Protein AF-A0A2D5MV05-F1 (afdb_monomer)

Foldseek 3Di:
DDDDDDDDPDDDPPPPPPDPPDPDDPDDDDDDDDDDDDDDDDDDDDDDDDDDDDDDDDDDPPPPPPPPDDDPPVVVVVVVVVVVVVVVVVCCVVCVVVVCVPVCVPPDPDDPVRVLVVLLVVLVVCVVVLVLVVSLVSLVVSCVVVVQPLVSLLVNLCCCVPPVVVLVSSLVSLVVSCVGDDDLQSNLVSLLVNLCSCVPVVVVNVVSLVSLVVNLVSNVPYPSVVVSVVVVVVVVVD

Mean predicted aligned error: 18.52 Å

Sequence (238 aa):
PSEEDPSEEDPSEEDPSEEDPSEEDPSEGVNEATNDVGGELAIKLDDKTKNNNEETNEVGSVVIENQKPEGGLMGYFAGMLISILTFAFFVARDVGNLAGSRVATGYYSKSEKSEKADLYEEAEQLWADGAYIESIDLLRNYIEKYPGEYHARQRIAEIYENDLASYRAAALEYESILTMELPPKRWGWAAIHLCNLYSGKLGETEKALDLLRRVADECADTTPGQKARDRLAKIDAM

Solvent-accessible surface area (backbone atoms only — not comparable to full-atom values): 14837 Å² total; per-residue (Å²): 144,80,90,77,80,83,81,82,80,83,79,78,89,78,71,89,74,81,67,78,85,74,95,74,77,94,71,90,78,92,81,92,82,90,83,88,86,86,85,85,88,85,88,86,88,85,84,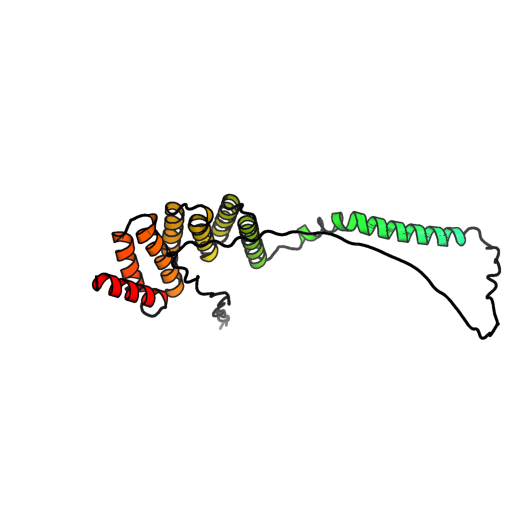88,88,89,89,86,86,90,86,90,82,87,87,74,83,80,74,79,70,84,73,75,75,84,52,95,54,61,63,54,51,54,52,49,53,53,51,50,53,55,48,50,53,51,47,49,69,65,43,51,73,61,56,54,70,66,61,49,72,80,74,61,78,73,51,70,71,54,52,52,50,53,53,52,51,52,22,50,50,30,42,76,72,67,38,53,67,62,16,41,53,45,37,49,56,47,38,72,76,41,76,82,54,59,66,51,45,50,48,46,18,47,45,23,43,75,76,64,66,35,54,70,61,14,41,53,37,35,55,55,55,70,73,52,95,58,60,50,55,62,44,21,44,48,50,50,55,40,26,49,43,22,50,54,88,68,62,38,46,69,61,17,52,56,50,35,50,46,28,29,64,73,14,54,96,29,71,41,7,47,54,27,44,57,51,50,55,54,59,78,72,108

Radius of gyration: 34.92 Å; Cα contacts (8 Å, |Δi|>4): 154; chains: 1; bounding box: 98×82×77 Å

Nearest PDB structures (foldseek):
  5w5i-assembly1_A  TM=7.788E-01  e=7.188E-02  Homo sapiens
  4hoq-assembly1_A  TM=7.698E-01  e=6.823E-02  Homo sapiens
  6w5q-assembly8_H  TM=7.933E-01  e=1.344E-01  Pseudomonas aeruginosa
  3k9i-assembly1_A-2  TM=6.372E-01  e=1.478E+00  Halalkalibacterium halodurans
  5ctq-assembly2_C  TM=3.193E-01  e=2.021E+00  Homo sapiens

Structure (mmCIF, N/CA/C/O backbone):
data_AF-A0A2D5MV05-F1
#
_entry.id   AF-A0A2D5MV05-F1
#
loop_
_atom_site.group_PDB
_atom_site.id
_atom_site.type_symbol
_atom_site.label_atom_id
_atom_site.label_alt_id
_atom_site.label_comp_id
_atom_site.label_asym_id
_atom_site.label_entity_id
_atom_site.label_seq_id
_atom_site.pdbx_PDB_ins_code
_atom_site.Cartn_x
_atom_site.Cartn_y
_atom_site.Cartn_z
_atom_site.occupancy
_atom_site.B_iso_or_equiv
_atom_site.auth_seq_id
_atom_site.auth_comp_id
_atom_site.auth_asym_id
_atom_site.auth_atom_id
_atom_site.pdbx_PDB_model_num
ATOM 1 N N . PRO A 1 1 ? 1.818 -50.913 -9.875 1.00 42.09 1 PRO A N 1
ATOM 2 C CA . PRO A 1 1 ? 3.113 -50.434 -9.356 1.00 42.09 1 PRO A CA 1
ATOM 3 C C . PRO A 1 1 ? 3.731 -49.469 -10.365 1.00 42.09 1 PRO A C 1
ATOM 5 O O . PRO A 1 1 ? 4.371 -49.880 -11.326 1.00 42.09 1 PRO A O 1
ATOM 8 N N . SER A 1 2 ? 3.413 -48.201 -10.168 1.00 37.16 2 SER A N 1
ATOM 9 C CA . SER A 1 2 ? 3.989 -47.051 -10.851 1.00 37.16 2 SER A CA 1
ATOM 10 C C . SER A 1 2 ? 4.131 -46.015 -9.746 1.00 37.16 2 SER A C 1
ATOM 12 O O . SER A 1 2 ? 3.133 -45.480 -9.267 1.00 37.16 2 SER A O 1
ATOM 14 N N . GLU A 1 3 ? 5.353 -45.932 -9.233 1.00 41.94 3 GLU A N 1
ATOM 15 C CA . GLU A 1 3 ? 5.822 -44.917 -8.298 1.00 41.94 3 GLU A CA 1
ATOM 16 C C . GLU A 1 3 ? 5.967 -43.615 -9.091 1.00 41.94 3 GLU A C 1
ATOM 18 O O . GLU A 1 3 ? 6.667 -43.605 -10.102 1.00 41.94 3 GLU A O 1
ATOM 23 N N . GLU A 1 4 ? 5.292 -42.552 -8.662 1.00 41.94 4 GLU A N 1
ATOM 24 C CA . GLU A 1 4 ? 5.643 -41.182 -9.034 1.00 41.94 4 GLU A CA 1
ATOM 25 C C . GLU A 1 4 ? 5.704 -40.342 -7.754 1.00 41.94 4 GLU A C 1
ATOM 27 O O . GLU A 1 4 ? 4.833 -40.436 -6.884 1.00 41.94 4 GLU A O 1
ATOM 32 N N . ASP A 1 5 ? 6.823 -39.628 -7.655 1.00 35.56 5 ASP A N 1
ATOM 33 C CA . ASP A 1 5 ? 7.337 -38.807 -6.562 1.00 35.56 5 ASP A CA 1
ATOM 34 C C . ASP A 1 5 ? 6.333 -37.787 -6.002 1.00 35.56 5 ASP A C 1
ATOM 36 O O . ASP A 1 5 ? 5.598 -37.161 -6.772 1.00 35.56 5 ASP A O 1
ATOM 40 N N . PRO A 1 6 ? 6.345 -37.526 -4.681 1.00 39.47 6 PRO A N 1
ATOM 41 C CA . PRO A 1 6 ? 5.677 -36.366 -4.125 1.00 39.47 6 PRO A CA 1
ATOM 42 C C . PRO A 1 6 ? 6.497 -35.115 -4.459 1.00 39.47 6 PRO A C 1
ATOM 44 O O . PRO A 1 6 ? 7.653 -34.986 -4.064 1.00 39.47 6 PRO A O 1
ATOM 47 N N . SER A 1 7 ? 5.875 -34.187 -5.182 1.00 37.34 7 SER A N 1
ATOM 48 C CA . SER A 1 7 ? 6.343 -32.813 -5.328 1.00 37.34 7 SER A CA 1
ATOM 49 C C . SER A 1 7 ? 6.650 -32.221 -3.952 1.00 37.34 7 SER A C 1
ATOM 51 O O . SER A 1 7 ? 5.747 -32.077 -3.125 1.00 37.34 7 SER A O 1
ATOM 53 N N . GLU A 1 8 ? 7.921 -31.905 -3.719 1.00 38.22 8 GLU A N 1
ATOM 54 C CA . GLU A 1 8 ? 8.377 -31.105 -2.590 1.00 38.22 8 GLU A CA 1
ATOM 55 C C . GLU A 1 8 ? 7.682 -29.735 -2.651 1.00 38.22 8 GLU A C 1
ATOM 57 O O . GLU A 1 8 ? 7.913 -28.940 -3.561 1.00 38.22 8 GLU A O 1
ATOM 62 N N . GLU A 1 9 ? 6.776 -29.486 -1.705 1.00 36.75 9 GLU A N 1
ATOM 63 C CA . GLU A 1 9 ? 6.343 -28.137 -1.356 1.00 36.75 9 GLU A CA 1
ATOM 64 C C . GLU A 1 9 ? 7.516 -27.459 -0.640 1.00 36.75 9 GLU A C 1
ATOM 66 O O . GLU A 1 9 ? 7.905 -27.876 0.452 1.00 36.75 9 GLU A O 1
ATOM 71 N N . ASP A 1 10 ? 8.106 -26.451 -1.282 1.00 31.06 10 ASP A N 1
ATOM 72 C CA . ASP A 1 10 ? 9.176 -25.635 -0.708 1.00 31.06 10 ASP A CA 1
ATOM 73 C C . ASP A 1 10 ? 8.571 -24.628 0.295 1.00 31.06 10 ASP A C 1
ATOM 75 O O . ASP A 1 10 ? 7.727 -23.808 -0.093 1.00 31.06 10 ASP A O 1
ATOM 79 N N . PRO A 1 11 ? 8.915 -24.700 1.594 1.00 37.47 11 PRO A N 1
ATOM 80 C CA . PRO A 1 11 ? 8.361 -23.828 2.611 1.00 37.47 11 PRO A CA 1
ATOM 81 C C . PRO A 1 11 ? 9.131 -22.501 2.682 1.00 37.47 11 PRO A C 1
ATOM 83 O O . PRO A 1 11 ? 10.350 -22.472 2.817 1.00 37.47 11 PRO A O 1
ATOM 86 N N . SER A 1 12 ? 8.377 -21.400 2.749 1.00 42.41 12 SER A N 1
ATOM 87 C CA . SER A 1 12 ? 8.802 -20.099 3.294 1.00 42.41 12 SER A CA 1
ATOM 88 C C . SER A 1 12 ? 10.022 -19.426 2.640 1.00 42.41 12 SER A C 1
ATOM 90 O O . SER A 1 12 ? 11.130 -19.478 3.167 1.00 42.41 12 SER A O 1
ATOM 92 N N . GLU A 1 13 ? 9.792 -18.644 1.581 1.00 38.09 13 GLU A N 1
ATOM 93 C CA . GLU A 1 13 ? 10.601 -17.438 1.349 1.00 38.09 13 GLU A CA 1
ATOM 94 C C . GLU A 1 13 ? 10.030 -16.312 2.239 1.00 38.09 13 GLU A C 1
ATOM 96 O O . GLU A 1 13 ? 9.154 -15.545 1.837 1.00 38.09 13 GLU A O 1
ATOM 101 N N . GLU A 1 14 ? 10.476 -16.257 3.499 1.00 36.28 14 GLU A N 1
ATOM 102 C CA . GLU A 1 14 ? 10.446 -15.010 4.271 1.00 36.28 14 GLU A CA 1
ATOM 103 C C . GLU A 1 14 ? 11.531 -14.089 3.694 1.00 36.28 14 GLU A C 1
ATOM 105 O O . GLU A 1 14 ? 12.727 -14.292 3.907 1.00 36.28 14 GLU A O 1
ATOM 110 N N . ASP A 1 15 ? 11.100 -13.105 2.906 1.00 35.16 15 ASP A N 1
ATOM 111 C CA . ASP A 1 15 ? 11.934 -12.003 2.427 1.00 35.16 15 ASP A CA 1
ATOM 112 C C . ASP A 1 15 ? 12.391 -11.147 3.636 1.00 35.16 15 ASP A C 1
ATOM 114 O O . ASP A 1 15 ? 11.534 -10.751 4.435 1.00 35.16 15 ASP A O 1
ATOM 118 N N . PRO A 1 16 ? 13.694 -10.849 3.835 1.00 33.78 16 PRO A N 1
ATOM 119 C CA . PRO A 1 16 ? 14.194 -10.208 5.057 1.00 33.78 16 PRO A CA 1
ATOM 120 C C . PRO A 1 16 ? 13.837 -8.722 5.214 1.00 33.78 16 PRO A C 1
ATOM 122 O O . PRO A 1 16 ? 14.397 -8.064 6.089 1.00 33.78 16 PRO A O 1
ATOM 125 N N . SER A 1 17 ? 12.949 -8.164 4.392 1.00 32.12 17 SER A N 1
ATOM 126 C CA . SER A 1 17 ? 12.618 -6.737 4.402 1.0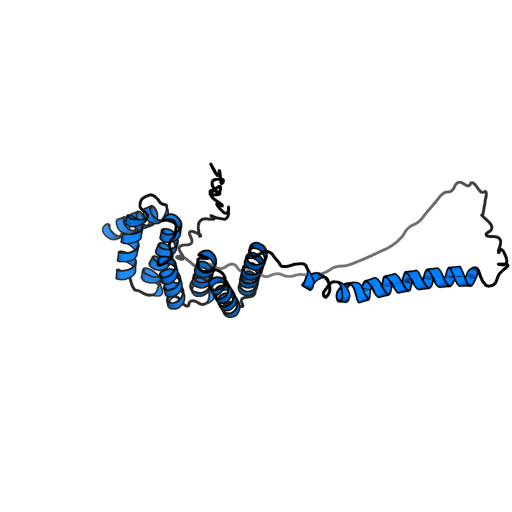0 32.12 17 SER A CA 1
ATOM 127 C C . SER A 1 17 ? 11.406 -6.376 5.272 1.00 32.12 17 SER A C 1
ATOM 129 O O . SER A 1 17 ? 10.764 -5.358 5.013 1.00 32.12 17 SER A O 1
ATOM 131 N N . GLU A 1 18 ? 11.062 -7.166 6.298 1.00 36.25 18 GLU A N 1
ATOM 132 C CA . GLU A 1 18 ? 10.116 -6.728 7.340 1.00 36.25 18 GLU A CA 1
ATOM 133 C C . GLU A 1 18 ? 10.758 -5.643 8.230 1.00 36.25 18 GLU A C 1
ATOM 135 O O . GLU A 1 18 ? 10.969 -5.830 9.428 1.00 36.25 18 GLU A O 1
ATOM 140 N N . GLU A 1 19 ? 11.080 -4.491 7.642 1.00 37.00 19 GLU A N 1
ATOM 141 C CA . GLU A 1 19 ? 11.166 -3.257 8.408 1.00 37.00 19 GLU A CA 1
ATOM 142 C C . GLU A 1 19 ? 9.736 -2.824 8.744 1.00 37.00 19 GLU A C 1
ATOM 144 O O . GLU A 1 19 ? 8.870 -2.701 7.875 1.00 37.00 19 GLU A O 1
ATOM 149 N N . ASP A 1 20 ? 9.485 -2.674 10.043 1.00 40.00 20 ASP A N 1
ATOM 150 C CA . ASP A 1 20 ? 8.245 -2.153 10.609 1.00 40.00 20 ASP A CA 1
ATOM 151 C C . ASP A 1 20 ? 7.953 -0.789 9.949 1.00 40.00 20 ASP A C 1
ATOM 153 O O . ASP A 1 20 ? 8.793 0.111 10.070 1.00 40.00 20 ASP A O 1
ATOM 157 N N . PRO A 1 21 ? 6.833 -0.606 9.219 1.00 43.88 21 PRO A N 1
ATOM 158 C CA . PRO A 1 21 ? 6.537 0.682 8.616 1.00 43.88 21 PRO A CA 1
ATOM 159 C C . PRO A 1 21 ? 6.417 1.730 9.726 1.00 43.88 21 PRO A C 1
ATOM 161 O O . PRO A 1 21 ? 5.560 1.646 10.610 1.00 43.88 21 PRO A O 1
ATOM 164 N N . SER A 1 22 ? 7.361 2.666 9.660 1.00 35.06 22 SER A N 1
ATOM 165 C CA . SER A 1 22 ? 7.688 3.745 10.584 1.00 35.06 22 SER A CA 1
ATOM 166 C C . SER A 1 22 ? 6.541 4.241 11.473 1.00 35.06 22 SER A C 1
ATOM 168 O O . SER A 1 22 ? 5.475 4.674 11.029 1.00 35.06 22 SER A O 1
ATOM 170 N N . GLU A 1 23 ? 6.816 4.261 12.778 1.00 34.62 23 GLU A N 1
ATOM 171 C CA . GLU A 1 23 ? 6.112 5.097 13.745 1.00 34.62 23 GLU A CA 1
ATOM 172 C C . GLU A 1 23 ? 6.446 6.575 13.492 1.00 34.62 23 GLU A C 1
ATOM 174 O O . GLU A 1 23 ? 7.303 7.143 14.160 1.00 34.62 23 GLU A O 1
ATOM 179 N N . GLU A 1 24 ? 5.767 7.227 12.549 1.00 30.12 24 GLU A N 1
ATOM 180 C CA . GLU A 1 24 ? 5.709 8.692 12.532 1.00 30.12 24 GLU A CA 1
ATOM 181 C C . GLU A 1 24 ? 4.259 9.163 12.658 1.00 30.12 24 GLU A C 1
ATOM 183 O O . GLU A 1 24 ? 3.451 9.106 11.734 1.00 30.12 24 GLU A O 1
ATOM 188 N N . ASP A 1 25 ? 3.932 9.593 13.876 1.00 31.62 25 ASP A N 1
ATOM 189 C CA . ASP A 1 25 ? 2.745 10.367 14.220 1.00 31.62 25 ASP A CA 1
ATOM 190 C C . ASP A 1 25 ? 3.053 11.846 13.907 1.00 31.62 25 ASP A C 1
ATOM 192 O O . ASP A 1 25 ? 3.910 12.432 14.576 1.00 31.62 25 ASP A O 1
ATOM 196 N N . PRO A 1 26 ? 2.443 12.485 12.890 1.00 33.62 26 PRO A N 1
ATOM 197 C CA . PRO A 1 26 ? 2.773 13.859 12.558 1.00 33.62 26 PRO A CA 1
ATOM 198 C C . PRO A 1 26 ? 1.961 14.798 13.453 1.00 33.62 26 PRO A C 1
ATOM 200 O O . PRO A 1 26 ? 0.926 15.340 13.055 1.00 33.62 26 PRO A O 1
ATOM 203 N N . SER A 1 27 ? 2.446 15.026 14.672 1.00 33.50 27 SER A N 1
ATOM 204 C CA . SER A 1 27 ? 2.018 16.166 15.480 1.00 33.50 27 SER A CA 1
ATOM 205 C C . SER A 1 27 ? 3.207 16.798 16.210 1.00 33.50 27 SER A C 1
ATOM 207 O O . SER A 1 27 ? 3.989 16.087 16.827 1.00 33.50 27 SER A O 1
ATOM 209 N N . GLU A 1 28 ? 3.279 18.137 16.144 1.00 29.78 28 GLU A N 1
ATOM 210 C CA . GLU A 1 28 ? 4.325 19.042 16.677 1.00 29.78 28 GLU A CA 1
ATOM 211 C C . GLU A 1 28 ? 5.573 19.165 15.777 1.00 29.78 28 GLU A C 1
ATOM 213 O O . GLU A 1 28 ? 6.109 18.184 15.299 1.00 29.78 28 GLU A O 1
ATOM 218 N N . GLY A 1 29 ? 6.141 20.322 15.436 1.00 26.30 29 GLY A N 1
ATOM 219 C CA . GLY A 1 29 ? 6.006 21.707 15.870 1.00 26.30 29 GLY A CA 1
ATOM 220 C C . GLY A 1 29 ? 7.277 22.446 15.403 1.00 26.30 29 GLY A C 1
ATOM 221 O O . GLY A 1 29 ? 8.372 21.901 15.444 1.00 26.30 29 GLY A O 1
ATOM 222 N N . VAL A 1 30 ? 7.106 23.665 14.895 1.00 30.36 30 VAL A N 1
ATOM 223 C CA . VAL A 1 30 ? 8.114 24.607 14.361 1.00 30.36 30 VAL A CA 1
ATOM 224 C C . VAL A 1 30 ? 9.365 24.746 15.252 1.00 30.36 30 VAL A C 1
ATOM 226 O O . VAL A 1 30 ? 9.196 24.767 16.465 1.00 30.36 30 VAL A O 1
ATOM 229 N N . ASN A 1 31 ? 10.572 24.907 14.663 1.00 29.14 31 ASN A N 1
ATOM 230 C CA . ASN A 1 31 ? 11.573 25.956 14.992 1.00 29.14 31 ASN A CA 1
ATOM 231 C C . ASN A 1 31 ? 12.864 25.885 14.132 1.00 29.14 31 ASN A C 1
ATOM 233 O O . ASN A 1 31 ? 13.679 24.980 14.262 1.00 29.14 31 ASN A O 1
ATOM 237 N N . GLU A 1 32 ? 13.007 26.891 13.264 1.00 27.81 32 GLU A N 1
ATOM 238 C CA . GLU A 1 32 ? 14.175 27.763 13.030 1.00 27.81 32 GLU A CA 1
ATOM 239 C C . GLU A 1 32 ? 15.610 27.230 13.274 1.00 27.81 32 GLU A C 1
ATOM 241 O O . GLU A 1 32 ? 16.052 27.061 14.408 1.00 27.81 32 GLU A O 1
ATOM 246 N N . ALA A 1 33 ? 16.402 27.138 12.197 1.00 28.33 33 ALA A N 1
ATOM 247 C CA . ALA A 1 33 ? 17.862 27.233 12.261 1.00 28.33 33 ALA A CA 1
ATOM 248 C C . ALA A 1 33 ? 18.416 27.912 10.996 1.00 28.33 33 ALA A C 1
ATOM 250 O O . ALA A 1 33 ? 18.460 27.345 9.906 1.00 28.33 33 ALA A O 1
ATOM 251 N N . THR A 1 34 ? 18.834 29.163 11.168 1.00 27.94 34 THR A N 1
ATOM 252 C CA . THR A 1 34 ? 19.734 29.910 10.284 1.00 27.94 34 THR A CA 1
ATOM 253 C C . THR A 1 34 ? 21.080 29.200 10.161 1.00 27.94 34 THR A C 1
ATOM 255 O O . THR A 1 34 ? 21.571 28.731 11.182 1.00 27.94 34 THR A O 1
ATOM 258 N N . ASN A 1 35 ? 21.723 29.227 8.989 1.00 28.03 35 ASN A N 1
ATOM 259 C CA . ASN A 1 35 ? 23.183 29.345 8.887 1.00 28.03 35 ASN A CA 1
ATOM 260 C C . ASN A 1 35 ? 23.596 29.857 7.498 1.00 28.03 35 ASN A C 1
ATOM 262 O O . ASN A 1 35 ? 23.366 29.214 6.477 1.00 28.03 35 ASN A O 1
ATOM 266 N N . ASP A 1 36 ? 24.198 31.043 7.516 1.00 26.14 36 ASP A N 1
ATOM 267 C CA . ASP A 1 36 ? 24.997 31.657 6.459 1.00 26.14 36 ASP A CA 1
ATOM 268 C C . ASP A 1 36 ? 26.480 31.295 6.670 1.00 26.14 36 ASP A C 1
ATOM 270 O O . ASP A 1 36 ? 26.884 30.954 7.784 1.00 26.14 36 ASP A O 1
ATOM 274 N N . VAL A 1 37 ? 27.257 31.465 5.597 1.00 29.36 37 VAL A N 1
ATOM 275 C CA . VAL A 1 37 ? 28.694 31.788 5.498 1.00 29.36 37 VAL A CA 1
ATOM 276 C C . VAL A 1 37 ? 29.429 30.846 4.539 1.00 29.36 37 VAL A C 1
ATOM 278 O O . VAL A 1 37 ? 29.703 29.682 4.825 1.00 29.36 37 VAL A O 1
ATOM 281 N N . GLY A 1 38 ? 29.774 31.417 3.381 1.00 24.06 38 GLY A N 1
ATOM 282 C CA . GLY A 1 38 ? 30.705 30.869 2.399 1.00 24.06 38 GLY A CA 1
ATOM 283 C C . GLY A 1 38 ? 32.178 31.238 2.639 1.00 24.06 38 GLY A C 1
ATOM 284 O O . GLY A 1 38 ? 32.557 31.732 3.698 1.00 24.06 38 GLY A O 1
ATOM 285 N N . GLY A 1 39 ? 32.989 31.029 1.594 1.00 25.67 39 GLY A N 1
ATOM 286 C CA . GLY A 1 39 ? 34.397 31.449 1.473 1.00 25.67 39 GLY A CA 1
ATOM 287 C C . GLY A 1 39 ? 35.322 30.259 1.176 1.00 25.67 39 GLY A C 1
ATOM 288 O O . GLY A 1 39 ? 35.593 29.474 2.072 1.00 25.67 39 GLY A O 1
ATOM 289 N N . GLU A 1 40 ? 35.649 29.907 -0.072 1.00 27.02 40 GLU A N 1
ATOM 290 C CA . GLU A 1 40 ? 36.546 30.527 -1.076 1.00 27.02 40 GLU A CA 1
ATOM 291 C C . GLU A 1 40 ? 37.968 29.905 -1.105 1.00 27.02 40 GLU A C 1
ATOM 293 O O . GLU A 1 40 ? 38.530 29.479 -0.102 1.00 27.02 40 GLU A O 1
ATOM 298 N N . LEU A 1 41 ? 38.470 29.804 -2.341 1.00 28.55 41 LEU A N 1
ATOM 299 C CA . LEU A 1 41 ? 39.654 29.154 -2.904 1.00 28.55 41 LEU A CA 1
ATOM 300 C C . LEU A 1 41 ? 41.019 29.456 -2.251 1.00 28.55 41 LEU A C 1
ATOM 302 O O . LEU A 1 41 ? 41.270 30.577 -1.827 1.00 28.55 41 LEU A O 1
ATOM 306 N N . ALA A 1 42 ? 41.985 28.539 -2.447 1.00 26.70 42 ALA A N 1
ATOM 307 C CA . ALA A 1 42 ? 43.315 28.892 -2.981 1.00 26.70 42 ALA A CA 1
ATOM 308 C C . ALA A 1 42 ? 44.124 27.672 -3.483 1.00 26.70 42 ALA A C 1
ATOM 310 O O . ALA A 1 42 ? 44.393 26.729 -2.746 1.00 26.70 42 ALA A O 1
ATOM 311 N N . ILE A 1 43 ? 44.577 27.750 -4.738 1.00 31.33 43 ILE A N 1
ATOM 312 C CA . ILE A 1 43 ? 45.648 26.944 -5.355 1.00 31.33 43 ILE A CA 1
ATOM 313 C C . ILE A 1 43 ? 46.981 27.686 -5.160 1.00 31.33 43 ILE A C 1
ATOM 315 O O . ILE A 1 43 ? 46.978 28.912 -5.286 1.00 31.33 43 ILE A O 1
ATOM 319 N N . LYS A 1 44 ? 48.114 26.976 -4.984 1.00 26.64 44 LYS A N 1
ATOM 320 C CA . LYS A 1 44 ? 49.419 27.354 -5.585 1.00 26.64 44 LYS A CA 1
ATOM 321 C C . LYS A 1 44 ? 50.498 26.255 -5.533 1.00 26.64 44 LYS A C 1
ATOM 323 O O . LYS A 1 44 ? 50.673 25.584 -4.522 1.00 26.64 44 LYS A O 1
ATOM 328 N N . LEU A 1 45 ? 51.182 26.129 -6.676 1.00 31.39 45 LEU A N 1
ATOM 329 C CA . LEU A 1 45 ? 52.439 25.424 -6.980 1.00 31.39 45 LEU A CA 1
ATOM 330 C C . LEU A 1 45 ? 53.664 26.183 -6.423 1.00 31.39 45 LEU A C 1
ATOM 332 O O . LEU A 1 45 ? 53.527 27.371 -6.153 1.00 31.39 45 LEU A O 1
ATOM 336 N N . ASP A 1 46 ? 54.823 25.505 -6.330 1.00 28.75 46 ASP A N 1
ATOM 337 C CA . ASP A 1 46 ? 56.189 25.922 -6.776 1.00 28.75 46 ASP A CA 1
ATOM 338 C C . ASP A 1 46 ? 57.235 24.931 -6.186 1.00 28.75 46 ASP A C 1
ATOM 340 O O . ASP A 1 46 ? 57.179 24.613 -5.003 1.00 28.75 46 ASP A O 1
ATOM 344 N N . ASP A 1 47 ? 57.981 24.142 -6.972 1.00 27.62 47 ASP A N 1
ATOM 345 C CA . ASP A 1 47 ? 59.261 24.340 -7.705 1.00 27.62 47 ASP A CA 1
ATOM 346 C C . ASP A 1 47 ? 60.530 23.821 -6.962 1.00 27.62 47 ASP A C 1
ATOM 348 O O . ASP A 1 47 ? 60.696 23.968 -5.757 1.00 27.62 47 ASP A O 1
ATOM 352 N N . LYS A 1 48 ? 61.380 23.150 -7.760 1.00 28.33 48 LYS A N 1
ATOM 353 C CA . LYS A 1 48 ? 62.757 22.601 -7.641 1.00 28.33 48 LYS A CA 1
ATOM 354 C C . LYS A 1 48 ? 63.594 22.784 -6.363 1.00 28.33 48 LYS A C 1
ATOM 356 O O . LYS A 1 48 ? 63.678 23.875 -5.822 1.00 28.33 48 LYS A O 1
ATOM 361 N N . THR A 1 49 ? 64.497 21.812 -6.115 1.00 25.34 49 THR A N 1
ATOM 362 C CA . THR A 1 49 ? 65.978 21.959 -6.268 1.00 25.34 49 THR A CA 1
ATOM 363 C C . THR A 1 49 ? 66.695 20.587 -6.287 1.00 25.34 49 THR A C 1
ATOM 365 O O . THR A 1 49 ? 66.238 19.625 -5.682 1.00 25.34 49 THR A O 1
ATOM 368 N N . LYS A 1 50 ? 67.794 20.512 -7.055 1.00 27.38 50 LYS A N 1
ATOM 369 C CA . LYS A 1 50 ? 68.642 19.360 -7.427 1.00 27.38 50 LYS A CA 1
ATOM 370 C C . LYS A 1 50 ? 69.834 19.090 -6.472 1.00 27.38 50 LYS A C 1
ATOM 372 O O . LYS A 1 50 ? 70.194 19.978 -5.706 1.00 27.38 50 LYS A O 1
ATOM 377 N N . ASN A 1 51 ? 70.532 17.969 -6.758 1.00 26.38 51 ASN A N 1
ATOM 378 C CA . ASN A 1 51 ? 71.993 17.662 -6.685 1.00 26.38 51 ASN A CA 1
ATOM 379 C C . ASN A 1 51 ? 72.386 16.642 -5.586 1.00 26.38 51 ASN A C 1
ATOM 381 O O . ASN A 1 51 ? 71.843 16.7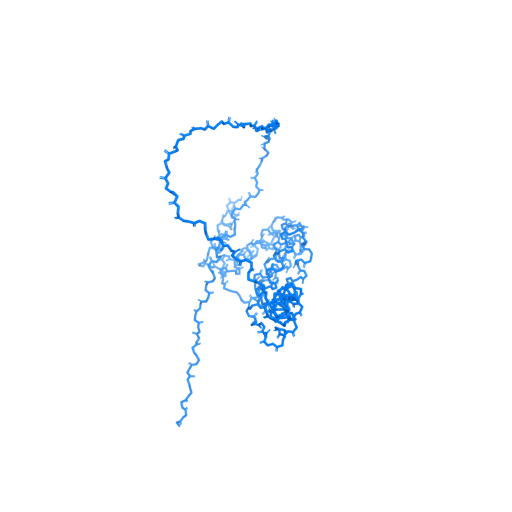28 -4.496 1.00 26.38 51 ASN A O 1
ATOM 385 N N . ASN A 1 52 ? 73.348 15.708 -5.709 1.00 27.56 52 ASN A N 1
ATOM 386 C CA . ASN A 1 52 ? 74.238 15.172 -6.766 1.00 27.56 52 ASN A CA 1
ATOM 387 C C . ASN A 1 52 ? 75.007 13.941 -6.184 1.00 27.56 52 ASN A C 1
ATOM 389 O O . ASN A 1 52 ? 74.995 13.757 -4.967 1.00 27.56 52 ASN A O 1
ATOM 393 N N . ASN A 1 53 ? 75.745 13.229 -7.060 1.00 29.02 53 ASN A N 1
ATOM 394 C CA . ASN A 1 53 ? 76.897 12.306 -6.860 1.00 29.02 53 ASN A CA 1
ATOM 395 C C . ASN A 1 53 ? 76.561 10.818 -7.099 1.00 29.02 53 ASN A C 1
ATOM 397 O O . ASN A 1 53 ? 75.854 10.204 -6.310 1.00 29.02 53 ASN A O 1
ATOM 401 N N . GLU A 1 54 ? 76.819 10.268 -8.293 1.00 30.44 54 GLU A N 1
ATOM 402 C CA . GLU A 1 54 ? 78.106 9.789 -8.863 1.00 30.44 54 GLU A CA 1
ATOM 403 C C . GLU A 1 54 ? 78.627 8.500 -8.210 1.00 30.44 54 GLU A C 1
ATOM 405 O O . GLU A 1 54 ? 79.171 8.539 -7.116 1.00 30.44 54 GLU A O 1
ATOM 410 N N . GLU A 1 55 ? 78.532 7.380 -8.936 1.00 31.16 55 GLU A N 1
ATOM 411 C CA . GLU A 1 55 ? 79.718 6.592 -9.290 1.00 31.16 55 GLU A CA 1
ATOM 412 C C . GLU A 1 55 ? 79.449 5.680 -10.499 1.00 31.16 55 GLU A C 1
ATOM 414 O O . GLU A 1 55 ? 78.362 5.145 -10.718 1.00 31.16 55 GLU A O 1
ATOM 419 N N . THR A 1 56 ? 80.478 5.612 -11.330 1.00 32.72 56 THR A N 1
ATOM 420 C CA . THR A 1 56 ? 80.581 5.065 -12.680 1.00 32.72 56 THR A CA 1
ATOM 421 C C . THR A 1 56 ? 80.625 3.542 -12.715 1.00 32.72 56 THR A C 1
ATOM 423 O O . THR A 1 56 ? 81.349 2.946 -11.927 1.00 32.72 56 THR A O 1
ATOM 426 N N . ASN A 1 57 ? 79.995 2.934 -13.723 1.00 34.69 57 ASN A N 1
ATOM 427 C CA . ASN A 1 57 ? 80.537 1.767 -14.426 1.00 34.69 57 ASN A CA 1
ATOM 428 C C . ASN A 1 57 ? 79.996 1.767 -15.862 1.00 34.69 57 ASN A C 1
ATOM 430 O O . ASN A 1 57 ? 78.799 1.612 -16.096 1.00 34.69 57 ASN A O 1
ATOM 434 N N . GLU A 1 58 ? 80.896 2.008 -16.811 1.00 39.19 58 GLU A N 1
ATOM 435 C CA . GLU A 1 58 ? 80.646 1.836 -18.237 1.00 39.19 58 GLU A CA 1
ATOM 436 C C . GLU A 1 58 ? 80.644 0.348 -18.626 1.00 39.19 58 GLU A C 1
ATOM 438 O O . GLU A 1 58 ? 81.152 -0.501 -17.896 1.00 39.19 58 GLU A O 1
ATOM 443 N N . VAL A 1 59 ? 80.157 0.107 -19.851 1.00 32.50 59 VAL A N 1
ATOM 444 C CA . VAL A 1 59 ? 80.162 -1.122 -20.668 1.00 32.50 59 VAL A CA 1
ATOM 445 C C . VAL A 1 59 ? 78.797 -1.835 -20.672 1.00 32.50 59 VAL A C 1
ATOM 447 O O . VAL A 1 59 ? 78.407 -2.471 -19.707 1.00 32.50 59 VAL A O 1
ATOM 450 N N . GLY A 1 60 ? 78.001 -1.795 -21.740 1.00 30.58 60 GLY A N 1
ATOM 451 C CA . GLY A 1 60 ? 78.243 -1.238 -23.063 1.00 30.58 60 GLY A CA 1
ATOM 452 C C . GLY A 1 60 ? 76.938 -0.827 -23.728 1.00 30.58 60 GLY A C 1
ATOM 453 O O . GLY A 1 60 ? 75.885 -1.433 -23.532 1.00 30.58 60 GLY A O 1
ATOM 454 N N . SER A 1 61 ? 77.024 0.235 -24.520 1.00 35.94 61 SER A N 1
ATOM 455 C CA . SER A 1 61 ? 76.011 0.571 -25.500 1.00 35.94 61 SER A CA 1
ATOM 456 C C . SER A 1 61 ? 75.826 -0.627 -26.427 1.00 35.94 61 SER A C 1
ATOM 458 O O . SER A 1 61 ? 76.734 -1.020 -27.160 1.00 35.94 61 SER A O 1
ATOM 460 N N . VAL A 1 62 ? 74.630 -1.214 -26.412 1.00 34.41 62 VAL A N 1
ATOM 461 C CA . VAL A 1 62 ? 74.172 -1.989 -27.560 1.00 34.41 62 VAL A CA 1
ATOM 462 C C . VAL A 1 62 ? 74.034 -0.978 -28.686 1.00 34.41 62 VAL A C 1
ATOM 464 O O . VAL A 1 62 ? 73.063 -0.228 -28.774 1.00 34.41 62 VAL A O 1
ATOM 467 N N . VAL A 1 63 ? 75.077 -0.906 -29.507 1.00 38.69 63 VAL A N 1
ATOM 468 C CA . VAL A 1 63 ? 75.003 -0.344 -30.845 1.00 38.69 63 VAL A CA 1
ATOM 469 C C . VAL A 1 63 ? 73.900 -1.131 -31.538 1.00 38.69 63 VAL A C 1
ATOM 471 O O . VAL A 1 63 ? 74.081 -2.305 -31.855 1.00 38.69 63 VAL A O 1
ATOM 474 N N . ILE A 1 64 ? 72.736 -0.509 -31.732 1.00 41.66 64 ILE A N 1
ATOM 475 C CA . ILE A 1 64 ? 71.788 -1.002 -32.725 1.00 41.66 64 ILE A CA 1
ATOM 476 C C . ILE A 1 64 ? 72.446 -0.700 -34.062 1.00 41.66 64 ILE A C 1
ATOM 478 O O . ILE A 1 64 ? 72.334 0.389 -34.625 1.00 41.66 64 ILE A O 1
ATOM 482 N N . GLU A 1 65 ? 73.246 -1.668 -34.494 1.00 37.06 65 GLU A N 1
ATOM 483 C CA . GLU A 1 65 ? 73.757 -1.756 -35.839 1.00 37.06 65 GLU A CA 1
ATOM 484 C C . GLU A 1 65 ? 72.546 -1.674 -36.764 1.00 37.06 65 GLU A C 1
ATOM 486 O O . GLU A 1 65 ? 71.594 -2.451 -36.656 1.00 37.06 65 GLU A O 1
ATOM 491 N N . ASN A 1 66 ? 72.555 -0.661 -37.624 1.00 48.84 66 ASN A N 1
ATOM 492 C CA . ASN A 1 66 ? 71.542 -0.450 -38.640 1.00 48.84 66 ASN A CA 1
ATOM 493 C C . ASN A 1 66 ? 71.697 -1.586 -39.660 1.00 48.84 66 ASN A C 1
ATOM 495 O O . ASN A 1 66 ? 72.365 -1.440 -40.686 1.00 48.84 66 ASN A O 1
ATOM 499 N N . GLN A 1 67 ? 71.143 -2.758 -39.343 1.00 47.75 67 GLN A N 1
ATOM 500 C CA . GLN A 1 67 ? 71.063 -3.859 -40.282 1.00 47.75 67 GLN A CA 1
ATOM 501 C C . GLN A 1 67 ? 70.146 -3.416 -41.411 1.00 47.75 67 GLN A C 1
ATOM 503 O O . GLN A 1 67 ? 68.931 -3.293 -41.261 1.00 47.75 67 GLN A O 1
ATOM 508 N N . LYS A 1 68 ? 70.772 -3.143 -42.555 1.00 49.94 68 LYS A N 1
ATOM 509 C CA . LYS A 1 68 ? 70.113 -2.966 -43.840 1.00 49.94 68 LYS A CA 1
ATOM 510 C C . LYS A 1 68 ? 69.171 -4.161 -44.037 1.00 49.94 68 LYS A C 1
ATOM 512 O O . LYS A 1 68 ? 69.671 -5.280 -44.144 1.00 49.94 68 LYS A O 1
ATOM 517 N N . PRO A 1 69 ? 67.841 -3.962 -44.064 1.00 51.53 69 PRO A N 1
ATOM 518 C CA . PRO A 1 69 ? 66.928 -5.072 -44.246 1.00 51.53 69 PRO A CA 1
ATOM 519 C C . PRO A 1 69 ? 67.092 -5.575 -45.678 1.00 51.53 69 PRO A C 1
ATOM 521 O O . PRO A 1 69 ? 66.662 -4.933 -46.639 1.00 51.53 69 PRO A O 1
ATOM 524 N N . GLU A 1 70 ? 67.750 -6.719 -45.835 1.00 53.16 70 GLU A N 1
ATOM 525 C CA . GLU A 1 70 ? 67.612 -7.490 -47.057 1.00 53.16 70 GLU A CA 1
ATOM 526 C C . GLU A 1 70 ? 66.198 -8.069 -47.082 1.00 53.16 70 GLU A C 1
ATOM 528 O O . GLU A 1 70 ? 65.796 -8.852 -46.226 1.00 53.16 70 GLU A O 1
ATOM 533 N N . GLY A 1 71 ? 65.425 -7.615 -48.065 1.00 53.28 71 GLY A N 1
ATOM 534 C CA . GLY A 1 71 ? 64.062 -8.060 -48.306 1.00 53.28 71 GLY A CA 1
ATOM 535 C C . GLY A 1 71 ? 63.042 -6.988 -47.963 1.00 53.28 71 GLY A C 1
ATOM 536 O O . GLY A 1 71 ? 62.449 -6.991 -46.884 1.00 53.28 71 GLY A O 1
ATOM 537 N N . GLY A 1 72 ? 62.730 -6.144 -48.950 1.00 60.03 72 GLY A N 1
ATOM 538 C CA . GLY A 1 72 ? 61.560 -5.257 -48.974 1.00 60.03 72 GLY A CA 1
ATOM 539 C C . GLY A 1 72 ? 60.214 -5.998 -48.960 1.00 60.03 72 GLY A C 1
ATOM 540 O O . GLY A 1 72 ? 59.252 -5.514 -49.527 1.00 60.03 72 GLY A O 1
ATOM 541 N N . LEU A 1 73 ? 60.142 -7.177 -48.344 1.00 62.25 73 LEU A N 1
ATOM 542 C CA . LEU A 1 73 ? 58.925 -7.917 -48.032 1.00 62.25 73 LEU A CA 1
ATOM 543 C C . LEU A 1 73 ? 58.736 -7.972 -46.503 1.00 62.25 73 LEU A C 1
ATOM 545 O O . LEU A 1 73 ? 57.639 -7.731 -46.015 1.00 62.25 73 LEU A O 1
ATOM 549 N N . MET A 1 74 ? 59.805 -8.188 -45.722 1.00 64.50 74 MET A N 1
ATOM 550 C CA . MET A 1 74 ? 59.726 -8.442 -44.272 1.00 64.50 74 MET A CA 1
ATOM 551 C C . MET A 1 74 ? 59.329 -7.206 -43.447 1.00 64.50 74 MET A C 1
ATOM 553 O O . MET A 1 74 ? 58.540 -7.318 -42.511 1.00 64.50 74 MET A O 1
ATOM 557 N N . GLY A 1 75 ? 59.789 -6.011 -43.837 1.00 72.31 75 GLY A N 1
ATOM 558 C CA . GLY A 1 75 ? 59.356 -4.751 -43.215 1.00 72.31 75 GLY A CA 1
ATOM 559 C C . GLY A 1 75 ? 57.892 -4.401 -43.511 1.00 72.31 75 GLY A C 1
ATOM 560 O O . GLY A 1 75 ? 57.188 -3.889 -42.643 1.00 72.31 75 GLY A O 1
ATOM 561 N N . TYR A 1 76 ? 57.403 -4.750 -44.705 1.00 74.69 76 TYR A N 1
ATOM 562 C CA . TYR A 1 76 ? 55.995 -4.570 -45.061 1.00 74.69 76 TYR A CA 1
ATOM 563 C C . TYR A 1 76 ? 55.100 -5.553 -44.303 1.00 74.69 76 TYR A C 1
ATOM 565 O O . TYR A 1 76 ? 54.036 -5.152 -43.843 1.00 74.69 76 TYR A O 1
ATOM 573 N N . PHE A 1 77 ? 55.548 -6.796 -44.085 1.00 76.19 77 PHE A N 1
ATOM 574 C CA . PHE A 1 77 ? 54.829 -7.752 -43.235 1.00 76.19 77 PHE A CA 1
ATOM 575 C C . PHE A 1 77 ? 54.732 -7.287 -41.780 1.00 76.19 77 PHE A C 1
ATOM 577 O O . PHE A 1 77 ? 53.662 -7.385 -41.183 1.00 76.19 77 PHE A O 1
ATOM 584 N N . ALA A 1 78 ? 55.812 -6.738 -41.218 1.00 77.75 78 ALA A N 1
ATOM 585 C CA . ALA A 1 78 ? 55.795 -6.197 -39.860 1.00 77.75 78 ALA A CA 1
ATOM 586 C C . ALA A 1 78 ? 54.846 -4.990 -39.735 1.00 77.75 78 ALA A C 1
ATOM 588 O O . ALA A 1 78 ? 54.027 -4.939 -38.818 1.00 77.75 78 ALA A O 1
ATOM 589 N N . GLY A 1 79 ? 54.894 -4.053 -40.690 1.00 84.69 79 GLY A N 1
ATOM 590 C CA . GLY A 1 79 ? 53.982 -2.905 -40.722 1.00 84.69 79 GLY A CA 1
ATOM 591 C C . GLY A 1 79 ? 52.514 -3.304 -40.911 1.00 84.69 79 GLY A C 1
ATOM 592 O O . GLY A 1 79 ? 51.636 -2.768 -40.238 1.00 84.69 79 GLY A O 1
ATOM 593 N N . MET A 1 80 ? 52.250 -4.291 -41.771 1.00 88.69 80 MET A N 1
ATOM 594 C CA . MET A 1 80 ? 50.908 -4.822 -42.026 1.00 88.69 80 MET A CA 1
ATOM 595 C C . MET A 1 80 ? 50.326 -5.534 -40.799 1.00 88.69 80 MET A C 1
ATOM 597 O O . MET A 1 80 ? 49.150 -5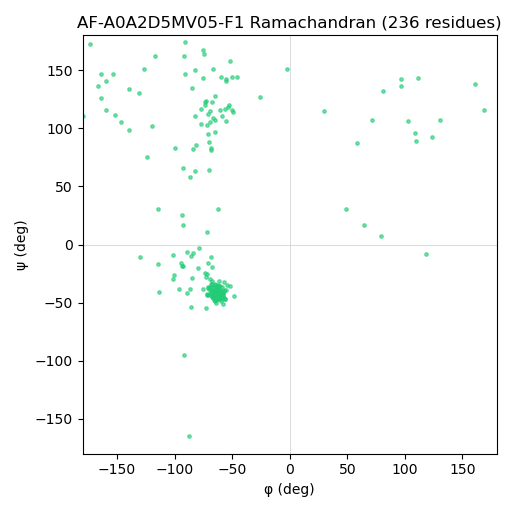.358 -40.493 1.00 88.69 80 MET A O 1
ATOM 601 N N . LEU A 1 81 ? 51.124 -6.309 -40.059 1.00 87.75 81 LEU A N 1
ATOM 602 C CA . LEU A 1 81 ? 50.655 -6.958 -38.829 1.00 87.75 81 LEU A CA 1
ATOM 603 C C . LEU A 1 81 ? 50.258 -5.935 -37.763 1.00 87.75 81 LEU A C 1
ATOM 605 O O . LEU A 1 81 ? 49.202 -6.067 -37.147 1.00 87.75 81 LEU A O 1
ATOM 609 N N . ILE A 1 82 ? 51.062 -4.885 -37.586 1.00 88.00 82 ILE A N 1
ATOM 610 C CA . ILE A 1 82 ? 50.749 -3.802 -36.648 1.00 88.00 82 ILE A CA 1
ATOM 611 C C . ILE A 1 82 ? 49.472 -3.072 -37.081 1.00 88.00 82 ILE A C 1
ATOM 613 O O . ILE A 1 82 ? 48.622 -2.797 -36.236 1.00 88.00 82 ILE A O 1
ATOM 617 N N . SER A 1 83 ? 49.288 -2.805 -38.381 1.00 89.25 83 SER A N 1
ATOM 618 C CA . SER A 1 83 ? 48.069 -2.147 -38.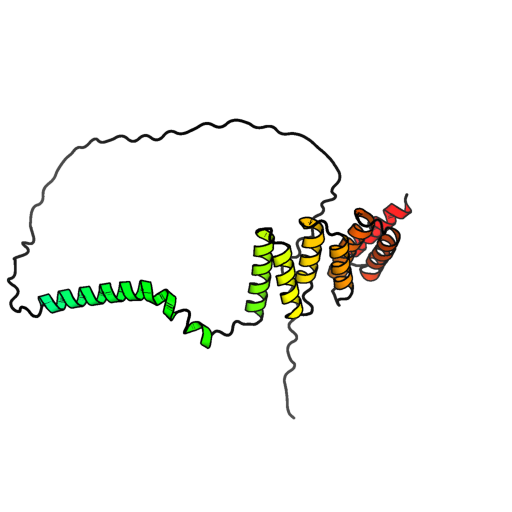866 1.00 89.25 83 SER A CA 1
ATOM 619 C C . SER A 1 83 ? 46.823 -3.021 -38.712 1.00 89.25 83 SER A C 1
ATOM 621 O O . SER A 1 83 ? 45.754 -2.504 -38.414 1.00 89.25 83 SER A O 1
ATOM 623 N N . ILE A 1 84 ? 46.935 -4.341 -38.897 1.00 92.19 84 ILE A N 1
ATOM 624 C CA . ILE A 1 84 ? 45.817 -5.273 -38.693 1.00 92.19 84 ILE A CA 1
ATOM 625 C C . ILE A 1 84 ? 45.429 -5.328 -37.217 1.00 92.19 84 ILE A C 1
ATOM 627 O O . ILE A 1 84 ? 44.243 -5.302 -36.910 1.00 92.19 84 ILE A O 1
ATOM 631 N N . LEU A 1 85 ? 46.400 -5.371 -36.302 1.00 89.25 85 LEU A N 1
ATOM 632 C CA . LEU A 1 85 ? 46.124 -5.424 -34.865 1.00 89.25 85 LEU A CA 1
ATOM 633 C C . LEU A 1 85 ? 45.479 -4.131 -34.352 1.00 89.25 85 LEU A C 1
ATOM 635 O O . LEU A 1 85 ? 44.510 -4.194 -33.596 1.00 89.25 85 LEU A O 1
ATOM 639 N N . THR A 1 86 ? 45.957 -2.962 -34.787 1.00 86.19 86 THR A N 1
ATOM 640 C CA . THR A 1 86 ? 45.341 -1.679 -34.408 1.00 86.19 86 THR A CA 1
ATOM 641 C C . THR A 1 86 ? 43.958 -1.513 -35.028 1.00 86.19 86 THR A C 1
ATOM 643 O O . THR A 1 86 ? 43.038 -1.074 -34.340 1.00 86.19 86 THR A O 1
ATOM 646 N N . PHE A 1 87 ? 43.775 -1.929 -36.283 1.00 87.56 87 PHE A N 1
ATOM 647 C CA . PHE A 1 87 ? 42.470 -1.926 -36.938 1.00 87.56 87 PHE A CA 1
ATOM 648 C C . PHE A 1 87 ? 41.491 -2.892 -36.262 1.00 87.56 87 PHE A C 1
ATOM 650 O O . PHE A 1 87 ? 40.360 -2.509 -35.991 1.00 87.56 87 PHE A O 1
ATOM 657 N N . ALA A 1 88 ? 41.919 -4.104 -35.905 1.00 85.31 88 ALA A N 1
ATOM 658 C CA . ALA A 1 88 ? 41.093 -5.065 -35.177 1.00 85.31 88 ALA A CA 1
ATOM 659 C C . ALA A 1 88 ? 40.698 -4.548 -33.787 1.00 85.31 88 ALA A C 1
ATOM 661 O O . ALA A 1 88 ? 39.550 -4.712 -33.391 1.00 85.31 88 ALA A O 1
ATOM 662 N N . PHE A 1 89 ? 41.602 -3.878 -33.067 1.00 84.75 89 PHE A N 1
ATOM 663 C CA . PHE A 1 89 ? 41.287 -3.251 -31.781 1.00 84.75 89 PHE A CA 1
ATOM 664 C C . PHE A 1 89 ? 40.299 -2.083 -31.930 1.00 84.75 89 PHE A C 1
ATOM 666 O O . PHE A 1 89 ? 39.374 -1.947 -31.132 1.00 84.75 89 PHE A O 1
ATOM 673 N N . PHE A 1 90 ? 40.453 -1.266 -32.977 1.00 84.75 90 PHE A N 1
ATOM 674 C CA . PHE A 1 90 ? 39.543 -0.158 -33.274 1.00 84.75 90 PHE A CA 1
ATOM 675 C C . PHE A 1 90 ? 38.151 -0.665 -33.669 1.00 84.75 90 PHE A C 1
ATOM 677 O O . PHE A 1 90 ? 37.152 -0.225 -33.110 1.00 84.75 90 PHE A O 1
ATOM 684 N N . VAL A 1 91 ? 38.087 -1.671 -34.546 1.00 80.25 91 VAL A N 1
ATOM 685 C CA . VAL A 1 91 ? 36.843 -2.349 -34.930 1.00 80.25 91 VAL A CA 1
ATOM 686 C C . VAL A 1 91 ? 36.223 -3.075 -33.737 1.00 80.25 91 VAL A C 1
ATOM 688 O O . VAL A 1 91 ? 35.014 -3.022 -33.580 1.00 80.25 91 VAL A O 1
ATOM 691 N N . ALA A 1 92 ? 36.997 -3.705 -32.852 1.00 77.31 92 ALA A N 1
ATOM 692 C CA . ALA A 1 92 ? 36.462 -4.325 -31.638 1.00 77.31 92 ALA A CA 1
ATOM 693 C C . ALA A 1 92 ? 35.849 -3.287 -30.684 1.00 77.31 92 ALA A C 1
ATOM 695 O O . ALA A 1 92 ? 34.806 -3.548 -30.087 1.00 77.31 92 ALA A O 1
ATOM 696 N N . ARG A 1 93 ? 36.454 -2.097 -30.577 1.00 69.56 93 ARG A N 1
ATOM 697 C CA . ARG A 1 93 ? 35.921 -0.989 -29.775 1.00 69.56 93 ARG A CA 1
ATOM 698 C C . ARG A 1 93 ? 34.635 -0.397 -30.368 1.00 69.56 93 ARG A C 1
ATOM 700 O O . ARG A 1 93 ? 33.748 -0.043 -29.601 1.00 69.56 93 ARG A O 1
ATOM 707 N N . ASP A 1 94 ? 34.523 -0.324 -31.695 1.00 65.81 94 ASP A N 1
ATOM 708 C CA . ASP A 1 94 ? 33.358 0.256 -32.388 1.00 65.81 94 ASP A CA 1
ATOM 709 C C . ASP A 1 94 ? 32.217 -0.758 -32.623 1.00 65.81 94 ASP A C 1
ATOM 711 O O . ASP A 1 94 ? 31.038 -0.440 -32.486 1.00 65.81 94 ASP A O 1
ATOM 715 N N . VAL A 1 95 ? 32.546 -2.013 -32.941 1.00 58.91 95 VAL A N 1
ATOM 716 C CA . VAL A 1 95 ? 31.585 -3.085 -33.266 1.00 58.91 95 VAL A CA 1
ATOM 717 C C . VAL A 1 95 ? 31.194 -3.908 -32.036 1.00 58.91 95 VAL A C 1
ATOM 719 O O . VAL A 1 95 ? 30.134 -4.538 -32.043 1.00 58.91 95 VAL A O 1
ATOM 722 N N . GLY A 1 96 ? 31.973 -3.862 -30.950 1.00 56.88 96 GLY A N 1
ATOM 723 C CA . GLY A 1 96 ? 31.635 -4.527 -29.685 1.00 56.88 96 GLY A CA 1
ATOM 724 C C . GLY A 1 96 ? 30.257 -4.125 -29.149 1.00 56.88 96 GLY A C 1
ATOM 725 O O . GLY A 1 96 ? 29.507 -4.975 -28.672 1.00 56.88 96 GLY A O 1
ATOM 726 N N . ASN A 1 97 ? 29.859 -2.868 -29.354 1.00 56.41 97 ASN A N 1
ATOM 727 C CA . ASN A 1 97 ? 28.557 -2.356 -28.918 1.00 56.41 97 ASN A CA 1
ATOM 728 C C . ASN A 1 97 ? 27.393 -2.745 -29.857 1.00 56.41 97 ASN A C 1
ATOM 730 O O . ASN A 1 97 ? 26.234 -2.739 -29.443 1.00 56.41 97 ASN A O 1
ATOM 734 N N . LEU A 1 98 ? 27.675 -3.113 -31.115 1.00 51.66 98 LEU A N 1
ATOM 735 C CA . LEU A 1 98 ? 26.652 -3.389 -32.136 1.00 51.66 98 LEU A CA 1
ATOM 736 C C . LEU A 1 98 ? 26.406 -4.892 -32.368 1.00 51.66 98 LEU A C 1
ATOM 738 O O . LEU A 1 98 ? 25.292 -5.286 -32.711 1.00 51.66 98 LEU A O 1
ATOM 742 N N . ALA A 1 99 ? 27.420 -5.741 -32.174 1.00 53.19 99 ALA A N 1
ATOM 743 C CA . ALA A 1 99 ? 27.287 -7.197 -32.299 1.00 53.19 99 ALA A CA 1
ATOM 744 C C . ALA A 1 99 ? 26.781 -7.867 -31.007 1.00 53.19 99 ALA A C 1
ATOM 746 O O . ALA A 1 99 ? 26.073 -8.874 -31.080 1.00 53.19 99 ALA A O 1
ATOM 747 N N . GLY A 1 100 ? 27.070 -7.288 -29.834 1.00 51.47 100 GLY A N 1
ATOM 748 C CA . GLY A 1 100 ? 26.562 -7.786 -28.550 1.00 51.47 100 GLY A CA 1
ATOM 749 C C . GLY A 1 100 ? 25.036 -7.691 -28.422 1.00 51.47 100 GLY A C 1
ATOM 750 O O . GLY A 1 100 ? 24.401 -8.595 -27.890 1.00 51.47 100 GLY A O 1
ATOM 751 N N . SER A 1 101 ? 24.425 -6.655 -28.999 1.00 53.03 101 SER A N 1
ATOM 752 C CA . SER A 1 101 ? 22.987 -6.370 -28.878 1.00 53.03 101 SER A CA 1
ATOM 753 C C . SER A 1 101 ? 22.084 -7.127 -29.859 1.00 53.03 101 SER A C 1
ATOM 755 O O . SER A 1 101 ? 20.867 -7.033 -29.737 1.00 53.03 101 SER A O 1
ATOM 757 N N . ARG A 1 102 ? 22.641 -7.869 -30.832 1.00 56.81 102 ARG A N 1
ATOM 758 C CA . ARG A 1 102 ? 21.853 -8.626 -31.833 1.00 56.81 102 ARG A CA 1
ATOM 759 C C . ARG A 1 102 ? 22.000 -10.146 -31.750 1.00 56.81 102 ARG A C 1
ATOM 761 O O . ARG A 1 102 ? 21.163 -10.852 -32.301 1.00 56.81 102 ARG A O 1
ATOM 768 N N . VAL A 1 103 ? 23.031 -10.657 -31.072 1.00 53.69 103 VAL A N 1
ATOM 769 C CA . VAL A 1 103 ? 23.223 -12.105 -30.850 1.00 53.69 103 VAL A CA 1
ATOM 770 C C . VAL A 1 103 ? 22.780 -12.529 -29.443 1.00 53.69 103 VAL A C 1
ATOM 772 O O . VAL A 1 103 ? 22.319 -13.654 -29.271 1.00 53.69 103 VAL A O 1
ATOM 775 N N . ALA A 1 104 ? 22.810 -11.627 -28.453 1.00 50.03 104 ALA A N 1
ATOM 776 C CA . ALA A 1 104 ? 22.290 -11.910 -27.110 1.00 50.03 104 ALA A CA 1
ATOM 777 C C . ALA A 1 104 ? 20.753 -12.038 -27.071 1.00 50.03 104 ALA A C 1
ATOM 779 O O . ALA A 1 104 ? 20.211 -12.814 -26.288 1.00 50.03 104 ALA A O 1
ATOM 780 N N . THR A 1 105 ? 20.044 -11.340 -27.961 1.00 53.38 105 THR A N 1
ATOM 781 C CA . THR A 1 105 ? 18.573 -11.253 -27.977 1.00 53.38 105 THR A CA 1
ATOM 782 C C . THR A 1 105 ? 17.876 -12.550 -28.398 1.00 53.38 105 THR A C 1
ATOM 784 O O . THR A 1 105 ? 16.679 -12.690 -28.183 1.00 53.38 105 THR A O 1
ATOM 787 N N . GLY A 1 106 ? 18.594 -13.498 -29.012 1.00 54.75 106 GLY A N 1
ATOM 788 C CA . GLY A 1 106 ? 18.015 -14.754 -29.505 1.00 54.75 106 GLY A CA 1
ATOM 789 C C . GLY A 1 106 ? 18.101 -15.944 -28.543 1.00 54.75 106 GLY A C 1
ATOM 790 O O . GLY A 1 106 ? 17.403 -16.927 -28.764 1.00 54.75 106 GLY A O 1
ATOM 791 N N . TYR A 1 107 ? 18.946 -15.879 -27.506 1.00 52.22 107 TYR A N 1
ATOM 792 C CA . TYR A 1 107 ? 19.238 -17.032 -26.632 1.00 52.22 107 TYR A CA 1
ATOM 793 C C . TYR A 1 107 ? 19.131 -16.750 -25.129 1.00 52.22 107 TYR A C 1
ATOM 795 O O . TYR A 1 107 ? 19.130 -17.695 -24.346 1.00 52.22 107 TYR A O 1
ATOM 803 N N . TYR A 1 108 ? 19.007 -15.487 -24.713 1.00 49.91 108 TYR A N 1
ATOM 804 C CA . TYR A 1 108 ? 18.695 -15.133 -23.329 1.00 49.91 108 TYR A CA 1
ATOM 805 C C . TYR A 1 108 ? 17.204 -14.806 -23.212 1.00 49.91 108 TYR A C 1
ATOM 807 O O . TYR A 1 108 ? 16.801 -13.645 -23.248 1.00 49.91 108 TYR A O 1
ATOM 815 N N . SER A 1 109 ? 16.363 -15.833 -23.073 1.00 59.78 109 SER A N 1
ATOM 816 C CA . SER A 1 109 ? 15.066 -15.629 -22.428 1.00 59.78 109 SER A CA 1
ATOM 817 C C . SER A 1 109 ? 15.360 -15.300 -20.965 1.00 59.78 109 SER A C 1
ATOM 819 O O . SER A 1 109 ? 15.851 -16.167 -20.235 1.00 59.78 109 SER A O 1
ATOM 821 N N . LYS A 1 110 ? 15.148 -14.048 -20.545 1.00 66.75 110 LYS A N 1
ATOM 822 C CA . LYS A 1 110 ? 15.205 -13.704 -19.118 1.00 66.75 110 LYS A CA 1
ATOM 823 C C . LYS A 1 110 ? 14.233 -14.617 -18.365 1.00 66.75 110 LYS A C 1
ATOM 825 O O . LYS A 1 110 ? 13.169 -14.947 -18.885 1.00 66.75 110 LYS A O 1
ATOM 830 N N . SER A 1 111 ? 14.624 -15.069 -17.178 1.00 77.19 111 SER A N 1
ATOM 831 C CA . SER A 1 111 ? 13.701 -15.804 -16.314 1.00 77.19 111 SER A CA 1
ATOM 832 C C . SER A 1 111 ? 12.583 -14.870 -15.848 1.00 77.19 111 SER A C 1
ATOM 834 O O . SER A 1 111 ? 12.815 -13.672 -15.686 1.00 77.19 111 SER A O 1
ATOM 836 N N . GLU A 1 112 ? 11.395 -15.411 -15.573 1.00 76.00 112 GLU A N 1
ATOM 837 C CA . GLU A 1 112 ? 10.267 -14.627 -15.043 1.00 76.00 112 GLU A CA 1
ATOM 838 C C . GLU A 1 112 ? 10.649 -13.887 -13.752 1.00 76.00 112 GLU A C 1
ATOM 840 O O . GLU A 1 112 ? 10.323 -12.716 -13.598 1.00 76.00 112 GLU A O 1
ATOM 845 N N . LYS A 1 113 ? 11.439 -14.520 -12.866 1.00 80.62 113 LYS A N 1
ATOM 846 C CA . LYS A 1 113 ? 11.971 -13.868 -11.654 1.00 80.62 113 LYS A CA 1
ATOM 847 C C . LYS A 1 113 ? 12.819 -12.627 -11.979 1.00 80.62 113 LYS A C 1
ATOM 849 O O . LYS A 1 113 ? 12.708 -11.624 -11.283 1.00 80.62 113 LYS A O 1
ATOM 854 N N . SER A 1 114 ? 13.645 -12.683 -13.028 1.00 83.94 114 SER A N 1
ATOM 855 C CA . SER A 1 114 ? 14.470 -11.545 -13.456 1.00 83.94 114 SER A CA 1
ATOM 856 C C . SER A 1 114 ? 13.629 -10.450 -14.104 1.00 83.94 114 SER A C 1
ATOM 858 O O . SER A 1 114 ? 13.842 -9.287 -13.799 1.00 83.94 114 SER A O 1
ATOM 860 N N . GLU A 1 115 ? 12.663 -10.796 -14.960 1.00 87.19 115 GLU A N 1
ATOM 861 C CA . GLU A 1 115 ? 11.766 -9.793 -15.553 1.00 87.19 115 GLU A CA 1
ATOM 862 C C . GLU A 1 115 ? 10.922 -9.096 -14.479 1.00 87.19 115 GLU A C 1
ATOM 864 O O . GLU A 1 115 ? 10.746 -7.882 -14.523 1.00 87.19 115 GLU A O 1
ATOM 869 N N . LYS A 1 116 ? 10.423 -9.857 -13.501 1.00 88.75 116 LYS A N 1
ATOM 870 C CA . LYS A 1 116 ? 9.674 -9.335 -12.357 1.00 88.75 116 LYS A CA 1
ATOM 871 C C . LYS A 1 116 ? 10.500 -8.308 -11.571 1.00 88.75 116 LYS A C 1
ATOM 873 O O . LYS A 1 116 ? 10.019 -7.202 -11.344 1.00 88.75 116 LYS A O 1
ATOM 878 N N . ALA A 1 117 ? 11.735 -8.650 -11.201 1.00 89.25 117 ALA A N 1
ATOM 879 C CA . ALA A 1 117 ? 12.621 -7.745 -10.471 1.00 89.25 117 ALA A CA 1
ATOM 880 C C . ALA A 1 117 ? 12.937 -6.469 -11.268 1.00 89.25 117 ALA A C 1
ATOM 882 O O . ALA A 1 117 ? 12.773 -5.376 -10.736 1.00 89.25 117 ALA A O 1
ATOM 883 N N . ASP A 1 118 ? 13.297 -6.607 -12.549 1.00 91.12 118 ASP A N 1
ATOM 884 C CA . ASP A 1 118 ? 13.649 -5.472 -13.410 1.00 91.12 118 ASP A CA 1
ATOM 885 C C . ASP A 1 118 ? 12.487 -4.469 -13.535 1.00 91.12 118 ASP A C 1
ATOM 887 O O . ASP A 1 118 ? 12.692 -3.261 -13.448 1.00 91.12 118 ASP A O 1
ATOM 891 N N . LEU A 1 119 ? 11.256 -4.961 -13.725 1.00 91.31 119 LEU A N 1
ATOM 892 C CA . LEU A 1 119 ? 10.072 -4.102 -13.832 1.00 91.31 119 LEU A CA 1
ATOM 893 C C . LEU A 1 119 ? 9.788 -3.369 -12.520 1.00 91.31 119 LEU A C 1
ATOM 895 O O . LEU A 1 119 ? 9.465 -2.186 -12.536 1.00 91.31 119 LEU A O 1
ATOM 899 N N . TYR A 1 120 ? 9.896 -4.058 -11.385 1.00 94.31 120 TYR A N 1
ATOM 900 C CA . TYR A 1 120 ? 9.678 -3.420 -10.090 1.00 94.31 120 TYR A CA 1
ATOM 901 C C . TYR A 1 120 ? 10.750 -2.353 -9.810 1.00 94.31 120 TYR A C 1
ATOM 903 O O . TYR A 1 120 ? 10.422 -1.240 -9.409 1.00 94.31 120 TYR A O 1
ATOM 911 N N . GLU A 1 121 ? 12.020 -2.654 -10.089 1.00 95.88 121 GLU A N 1
ATOM 912 C CA . GLU A 1 121 ? 13.133 -1.710 -9.935 1.00 95.88 121 GLU A CA 1
ATOM 913 C C . GLU A 1 121 ? 12.962 -0.469 -10.827 1.00 95.88 121 GLU A C 1
ATOM 915 O O . GLU A 1 121 ? 13.195 0.652 -10.378 1.00 95.88 121 GLU A O 1
ATOM 920 N N . GLU A 1 122 ? 12.483 -0.636 -12.063 1.00 96.88 122 GLU A N 1
ATOM 921 C CA . GLU A 1 122 ? 12.187 0.488 -12.960 1.00 96.88 122 GLU A CA 1
ATOM 922 C C . GLU A 1 122 ? 11.079 1.400 -12.400 1.00 96.88 122 GLU A C 1
ATOM 924 O O . GLU A 1 122 ? 11.203 2.626 -12.454 1.00 96.88 122 GLU A O 1
ATOM 929 N N . ALA A 1 123 ? 10.024 0.829 -11.804 1.00 97.56 123 ALA A N 1
ATOM 930 C CA . ALA A 1 123 ? 8.992 1.614 -11.120 1.00 97.56 123 ALA A CA 1
ATOM 931 C C . ALA A 1 123 ? 9.548 2.401 -9.926 1.00 97.56 123 ALA A C 1
ATOM 933 O O . ALA A 1 123 ? 9.173 3.562 -9.733 1.00 97.56 123 ALA A O 1
ATOM 934 N N . GLU A 1 124 ? 10.427 1.792 -9.130 1.00 96.94 124 GLU A N 1
ATOM 935 C CA . GLU A 1 124 ? 11.059 2.451 -7.982 1.00 96.94 124 GLU A CA 1
ATOM 936 C C . GLU A 1 124 ? 12.007 3.571 -8.418 1.00 96.94 124 GLU A C 1
ATOM 938 O O . GLU A 1 124 ? 12.035 4.632 -7.795 1.00 96.94 124 GLU A O 1
ATOM 943 N N . GLN A 1 125 ? 12.728 3.390 -9.527 1.00 98.06 125 GLN A N 1
ATOM 944 C CA . GLN A 1 125 ? 13.562 4.443 -10.101 1.00 98.06 125 GLN A CA 1
ATOM 945 C C . GLN A 1 125 ? 12.715 5.640 -10.557 1.00 98.06 125 GLN A C 1
ATOM 947 O O . GLN A 1 125 ? 13.046 6.780 -10.236 1.00 98.06 125 GLN A O 1
ATOM 952 N N . LEU A 1 126 ? 11.591 5.396 -11.242 1.00 97.94 126 LEU A N 1
ATOM 953 C CA . LEU A 1 126 ? 10.656 6.460 -11.629 1.00 97.94 126 LEU A CA 1
ATOM 954 C C . LEU A 1 126 ? 10.089 7.192 -10.410 1.00 97.94 126 LEU A C 1
ATOM 956 O O . LEU A 1 126 ? 9.971 8.417 -10.428 1.00 97.94 126 LEU A O 1
ATOM 960 N N . TRP A 1 127 ? 9.770 6.465 -9.337 1.00 98.00 127 TRP A N 1
ATOM 961 C CA . TRP A 1 127 ? 9.342 7.077 -8.082 1.00 98.00 127 TRP A CA 1
ATOM 962 C C . TRP A 1 127 ? 10.442 7.956 -7.474 1.00 98.00 127 TRP A C 1
ATOM 964 O O . TRP A 1 127 ? 10.174 9.107 -7.130 1.00 98.00 127 TRP A O 1
ATOM 974 N N . ALA A 1 128 ? 11.681 7.462 -7.410 1.00 98.06 128 ALA A N 1
ATOM 975 C CA . ALA A 1 128 ? 12.829 8.214 -6.900 1.00 98.06 128 ALA A CA 1
ATOM 976 C C . ALA A 1 128 ? 13.119 9.486 -7.719 1.00 98.06 128 ALA A C 1
ATOM 978 O O . ALA A 1 128 ? 13.556 10.497 -7.167 1.00 98.06 128 ALA A O 1
ATOM 979 N N . ASP A 1 129 ? 12.825 9.459 -9.020 1.00 97.81 129 ASP A N 1
ATOM 980 C CA . ASP A 1 129 ? 12.943 10.607 -9.923 1.00 97.81 129 ASP A CA 1
ATOM 981 C C . ASP A 1 129 ? 11.763 11.600 -9.801 1.00 97.81 129 ASP A C 1
ATOM 983 O O . ASP A 1 129 ? 11.750 12.646 -10.457 1.00 97.81 129 ASP A O 1
ATOM 987 N N . GLY A 1 130 ? 10.764 11.302 -8.961 1.00 97.62 130 GLY A N 1
ATOM 988 C CA . GLY A 1 130 ? 9.551 12.106 -8.774 1.00 97.62 130 GLY A CA 1
ATOM 989 C C . GLY A 1 130 ? 8.494 11.913 -9.869 1.00 97.62 130 GLY A C 1
ATOM 990 O O . GLY A 1 130 ? 7.492 12.632 -9.900 1.00 97.62 130 GLY A O 1
ATOM 991 N N . ALA A 1 131 ? 8.694 10.951 -10.773 1.00 98.38 131 ALA A N 1
ATOM 992 C CA . ALA A 1 131 ? 7.767 10.581 -11.840 1.00 98.38 131 ALA A CA 1
ATOM 993 C C . ALA A 1 131 ? 6.686 9.625 -11.303 1.00 98.38 131 ALA A C 1
ATOM 995 O O . ALA A 1 131 ? 6.590 8.454 -11.671 1.00 98.38 131 ALA A O 1
ATOM 996 N N . TYR A 1 132 ? 5.884 10.125 -10.359 1.00 98.31 132 TYR A N 1
ATOM 997 C CA . TYR A 1 132 ? 4.937 9.321 -9.581 1.00 98.31 132 TYR A CA 1
ATOM 998 C C . TYR A 1 132 ? 3.834 8.677 -10.425 1.00 98.31 132 TYR A C 1
ATOM 1000 O O . TYR A 1 132 ? 3.427 7.551 -10.150 1.00 98.31 132 TYR A O 1
ATOM 1008 N N . ILE A 1 133 ? 3.334 9.373 -11.451 1.00 98.19 133 ILE A N 1
ATOM 1009 C CA . ILE A 1 133 ? 2.264 8.843 -12.307 1.00 98.19 133 ILE A CA 1
ATOM 1010 C C . ILE A 1 133 ? 2.811 7.727 -13.195 1.00 98.19 133 ILE A C 1
ATOM 1012 O O . ILE A 1 133 ? 2.194 6.671 -13.297 1.00 98.19 133 ILE A O 1
ATOM 1016 N N . GLU A 1 134 ? 3.995 7.926 -13.766 1.00 98.19 134 GLU A N 1
ATOM 1017 C CA . GLU A 1 134 ? 4.696 6.934 -14.572 1.00 98.19 134 GLU A CA 1
ATOM 1018 C C . GLU A 1 134 ? 5.070 5.699 -13.740 1.00 98.19 134 GLU A C 1
ATOM 1020 O O . GLU A 1 134 ? 4.893 4.573 -14.204 1.00 98.19 134 GLU A O 1
ATOM 1025 N N . SER A 1 135 ? 5.514 5.898 -12.494 1.00 98.44 135 SER A N 1
ATOM 1026 C CA . SER A 1 135 ? 5.755 4.813 -11.538 1.00 98.44 135 SER A CA 1
ATOM 1027 C C . SER A 1 135 ? 4.478 4.009 -11.267 1.00 98.44 135 SER A C 1
ATOM 1029 O O . SER A 1 135 ? 4.479 2.785 -11.398 1.00 98.44 135 SER A O 1
ATOM 1031 N N . ILE A 1 136 ? 3.352 4.680 -10.986 1.00 98.25 136 ILE A N 1
ATOM 1032 C CA . ILE A 1 136 ? 2.051 4.021 -10.789 1.00 98.25 136 ILE A CA 1
ATOM 1033 C C . ILE A 1 136 ? 1.624 3.242 -12.038 1.00 98.25 136 ILE A C 1
ATOM 1035 O O . ILE A 1 136 ? 1.148 2.112 -11.917 1.00 98.25 136 ILE A O 1
ATOM 1039 N N . ASP A 1 137 ? 1.778 3.815 -13.231 1.00 97.94 137 ASP A N 1
ATOM 1040 C CA . ASP A 1 137 ? 1.419 3.145 -14.482 1.00 97.94 137 ASP A CA 1
ATOM 1041 C C . ASP A 1 137 ? 2.268 1.884 -14.699 1.00 97.94 137 ASP A C 1
ATOM 1043 O O . ASP A 1 137 ? 1.742 0.838 -15.092 1.00 97.94 137 ASP A O 1
ATOM 1047 N N . LEU A 1 138 ? 3.563 1.935 -14.376 1.00 97.31 138 LEU A N 1
ATOM 1048 C CA . LEU A 1 138 ? 4.449 0.775 -14.449 1.00 97.31 138 LEU A CA 1
ATOM 1049 C C . LEU A 1 138 ? 4.060 -0.294 -13.415 1.00 97.31 138 LEU A C 1
ATOM 1051 O O . LEU A 1 138 ? 3.921 -1.463 -13.776 1.00 97.31 138 LEU A O 1
ATOM 1055 N N . LEU A 1 139 ? 3.768 0.095 -12.171 1.00 97.56 139 LEU A N 1
ATOM 1056 C CA . LEU A 1 139 ? 3.286 -0.818 -11.125 1.00 97.56 139 LEU A CA 1
ATOM 1057 C C . LEU A 1 139 ? 1.937 -1.460 -11.484 1.00 97.56 139 LEU A C 1
ATOM 1059 O O . LEU A 1 139 ? 1.710 -2.633 -11.191 1.00 97.56 139 LEU A O 1
ATOM 1063 N N . ARG A 1 140 ? 1.039 -0.742 -12.165 1.00 96.44 140 ARG A N 1
ATOM 1064 C CA . ARG A 1 140 ? -0.219 -1.314 -12.673 1.00 96.44 140 ARG A CA 1
ATOM 1065 C C . ARG A 1 140 ? 0.030 -2.359 -13.748 1.00 96.44 140 ARG A C 1
ATOM 1067 O O . ARG A 1 140 ? -0.491 -3.465 -13.635 1.00 96.44 140 ARG A O 1
ATOM 1074 N N . ASN A 1 141 ? 0.878 -2.048 -14.728 1.00 95.25 141 ASN A N 1
ATOM 1075 C CA . ASN A 1 141 ? 1.297 -3.016 -15.744 1.00 95.25 141 ASN A CA 1
ATOM 1076 C C . ASN A 1 141 ? 1.967 -4.246 -15.106 1.00 95.25 141 ASN A C 1
ATOM 1078 O O . ASN A 1 141 ? 1.779 -5.374 -15.559 1.00 95.25 141 ASN A O 1
ATOM 1082 N N . TYR A 1 142 ? 2.731 -4.040 -14.034 1.00 94.81 142 TYR A N 1
ATOM 1083 C CA . TYR A 1 142 ? 3.346 -5.110 -13.260 1.00 94.81 142 TYR A CA 1
ATOM 1084 C C . TYR A 1 142 ? 2.297 -6.012 -12.587 1.00 94.81 142 TYR A C 1
ATOM 1086 O O . TYR A 1 142 ? 2.381 -7.230 -12.717 1.00 94.81 142 TYR A O 1
ATOM 1094 N N . ILE A 1 143 ? 1.269 -5.450 -11.941 1.00 94.62 143 ILE A N 1
ATOM 1095 C CA . ILE A 1 143 ? 0.186 -6.227 -11.304 1.00 94.62 143 ILE A CA 1
ATOM 1096 C C . ILE A 1 143 ? -0.685 -6.949 -12.344 1.00 94.62 143 ILE A C 1
ATOM 1098 O O . ILE A 1 143 ? -1.192 -8.035 -12.070 1.00 94.62 143 ILE A O 1
ATOM 1102 N N . GLU A 1 144 ? -0.858 -6.382 -13.542 1.00 93.31 144 GLU A N 1
ATOM 1103 C CA . GLU A 1 144 ? -1.539 -7.067 -14.649 1.00 93.31 144 GLU A CA 1
ATOM 1104 C C . GLU A 1 144 ? -0.784 -8.326 -15.098 1.00 93.31 144 GLU A C 1
ATOM 1106 O O . GLU A 1 144 ? -1.410 -9.345 -15.397 1.00 93.31 144 GLU A O 1
ATOM 1111 N N . LYS A 1 145 ? 0.554 -8.273 -15.118 1.00 92.19 145 LYS A N 1
ATOM 1112 C CA . LYS A 1 145 ? 1.410 -9.427 -15.434 1.00 92.19 145 LYS A CA 1
ATOM 1113 C C . LYS A 1 145 ? 1.491 -10.433 -14.285 1.00 92.19 145 LYS A C 1
ATOM 1115 O O . LYS A 1 145 ? 1.507 -11.636 -14.534 1.00 92.19 145 LYS A O 1
ATOM 1120 N N . TYR A 1 146 ? 1.534 -9.946 -13.048 1.00 90.75 146 TYR A N 1
ATOM 1121 C CA . TYR A 1 146 ? 1.710 -10.745 -11.837 1.00 90.75 146 TYR A CA 1
ATOM 1122 C C . TYR A 1 146 ? 0.547 -10.489 -10.860 1.00 90.75 146 TYR A C 1
ATOM 1124 O O . TYR A 1 146 ? 0.693 -9.766 -9.867 1.00 90.75 146 TYR A O 1
ATOM 1132 N N . PRO A 1 147 ? -0.647 -11.052 -11.136 1.00 86.25 147 PRO A N 1
ATOM 1133 C CA . PRO A 1 147 ? -1.806 -10.859 -10.277 1.00 86.25 147 PRO A CA 1
ATOM 1134 C C . PRO A 1 147 ? -1.569 -11.552 -8.931 1.00 86.25 147 PRO A C 1
ATOM 1136 O O . PRO A 1 147 ? -1.327 -12.754 -8.878 1.00 86.25 147 PRO A O 1
ATOM 1139 N N . GLY A 1 148 ? -1.642 -10.796 -7.835 1.00 83.56 148 GLY A N 1
ATOM 1140 C CA . GLY A 1 148 ? -1.372 -11.300 -6.480 1.00 83.56 148 GLY A CA 1
ATOM 1141 C C . GLY A 1 148 ? -0.198 -10.615 -5.783 1.00 83.56 148 GLY A C 1
ATOM 1142 O O . GLY A 1 148 ? -0.016 -10.786 -4.580 1.00 83.56 148 GLY A O 1
ATOM 1143 N N . GLU A 1 149 ? 0.558 -9.781 -6.499 1.00 90.06 149 GLU A N 1
ATOM 1144 C CA . GLU A 1 149 ? 1.666 -9.023 -5.921 1.00 90.06 149 GLU A CA 1
ATOM 1145 C C . GLU A 1 149 ? 1.176 -7.908 -4.993 1.00 90.06 149 GLU A C 1
ATOM 1147 O O . GLU A 1 149 ? 0.863 -6.789 -5.405 1.00 90.06 149 GLU A O 1
ATOM 1152 N N . TYR A 1 150 ? 1.140 -8.233 -3.704 1.00 91.75 150 TYR A N 1
ATOM 1153 C CA . TYR A 1 150 ? 0.770 -7.324 -2.625 1.00 91.75 150 TYR A CA 1
ATOM 1154 C C . TYR A 1 150 ? 1.633 -6.052 -2.603 1.00 91.75 150 TYR A C 1
ATOM 1156 O O . TYR A 1 150 ? 1.092 -4.951 -2.521 1.00 91.75 150 TYR A O 1
ATOM 1164 N N . HIS A 1 151 ? 2.959 -6.198 -2.723 1.00 92.94 151 HIS A N 1
ATOM 1165 C CA . HIS A 1 151 ? 3.908 -5.089 -2.565 1.00 92.94 151 HIS A CA 1
ATOM 1166 C C . HIS A 1 151 ? 3.717 -3.998 -3.618 1.00 92.94 151 HIS A C 1
ATOM 1168 O O . HIS A 1 151 ? 3.695 -2.823 -3.275 1.00 92.94 151 HIS A O 1
ATOM 1174 N N . ALA A 1 152 ? 3.469 -4.369 -4.877 1.00 95.50 152 ALA A N 1
ATOM 1175 C CA . ALA A 1 152 ? 3.207 -3.386 -5.924 1.00 95.50 152 ALA A CA 1
ATOM 1176 C C . ALA A 1 152 ? 1.919 -2.596 -5.662 1.00 95.50 152 ALA A C 1
ATOM 1178 O O . ALA A 1 152 ? 1.882 -1.385 -5.867 1.00 95.50 152 ALA A O 1
ATOM 1179 N N . ARG A 1 153 ? 0.865 -3.250 -5.158 1.00 96.06 153 ARG A N 1
ATOM 1180 C CA . ARG A 1 153 ? -0.377 -2.550 -4.813 1.00 96.06 153 ARG A CA 1
ATOM 1181 C C . ARG A 1 153 ? -0.199 -1.643 -3.597 1.00 96.06 153 ARG A C 1
ATOM 1183 O O . ARG A 1 153 ? -0.688 -0.516 -3.619 1.00 96.06 153 ARG A O 1
ATOM 1190 N N . GLN A 1 154 ? 0.517 -2.110 -2.572 1.00 97.25 154 GLN A N 1
ATOM 1191 C CA . GLN A 1 154 ? 0.877 -1.282 -1.419 1.00 97.25 154 GLN A CA 1
ATOM 1192 C C . GLN A 1 154 ? 1.661 -0.050 -1.876 1.00 97.25 154 GLN A C 1
ATOM 1194 O O . GLN A 1 154 ? 1.327 1.063 -1.483 1.00 97.25 154 GLN A O 1
ATOM 1199 N N . ARG A 1 155 ? 2.621 -0.230 -2.785 1.00 97.94 155 ARG A N 1
ATOM 1200 C CA . ARG A 1 155 ? 3.429 0.863 -3.310 1.00 97.94 155 ARG A CA 1
ATOM 1201 C C . ARG A 1 155 ? 2.601 1.923 -4.029 1.00 97.94 155 ARG A C 1
ATOM 1203 O O . ARG A 1 155 ? 2.763 3.108 -3.765 1.00 97.94 155 ARG A O 1
ATOM 1210 N N . ILE A 1 156 ? 1.649 1.515 -4.870 1.00 98.31 156 ILE A N 1
ATOM 1211 C CA . ILE A 1 156 ? 0.706 2.452 -5.507 1.00 98.31 156 ILE A CA 1
ATOM 1212 C C . ILE A 1 156 ? -0.089 3.230 -4.443 1.00 98.31 156 ILE A C 1
ATOM 1214 O O . ILE A 1 156 ? -0.281 4.441 -4.581 1.00 98.31 156 ILE A O 1
ATOM 1218 N N . ALA A 1 157 ? -0.551 2.558 -3.383 1.00 98.31 157 ALA A N 1
ATOM 1219 C CA . ALA A 1 157 ? -1.289 3.204 -2.299 1.00 98.31 157 ALA A CA 1
ATOM 1220 C C . ALA A 1 157 ? -0.433 4.256 -1.570 1.00 98.31 157 ALA A C 1
ATOM 1222 O O . ALA A 1 157 ? -0.899 5.377 -1.365 1.00 98.31 157 ALA A O 1
ATOM 1223 N N . GLU A 1 158 ? 0.822 3.928 -1.256 1.00 98.12 158 GLU A N 1
ATOM 1224 C CA . GLU A 1 158 ? 1.790 4.836 -0.628 1.00 98.12 158 GLU A CA 1
ATOM 1225 C C . GLU A 1 158 ? 2.094 6.056 -1.498 1.00 98.12 158 GLU A C 1
ATOM 1227 O O . GLU A 1 158 ? 2.097 7.172 -0.985 1.00 98.12 158 GLU A O 1
ATOM 1232 N N . ILE A 1 159 ? 2.285 5.878 -2.810 1.00 98.56 159 ILE A N 1
ATOM 1233 C CA . ILE A 1 159 ? 2.523 7.000 -3.733 1.00 98.56 159 ILE A CA 1
ATOM 1234 C C . ILE A 1 159 ? 1.307 7.934 -3.754 1.00 98.56 159 ILE A C 1
ATOM 1236 O O . ILE A 1 159 ? 1.432 9.161 -3.701 1.00 98.56 159 ILE A O 1
ATOM 1240 N N . TYR A 1 160 ? 0.094 7.375 -3.793 1.00 98.69 160 TYR A N 1
ATOM 1241 C CA . TYR A 1 160 ? -1.110 8.194 -3.703 1.00 98.69 160 TYR A CA 1
ATOM 1242 C C . TYR A 1 160 ? -1.224 8.932 -2.366 1.00 98.69 160 TYR A C 1
ATOM 1244 O O . TYR A 1 160 ? -1.684 10.076 -2.354 1.00 98.69 160 TYR A O 1
ATOM 1252 N N . GLU A 1 161 ? -0.844 8.296 -1.260 1.00 97.81 161 GLU A N 1
ATOM 1253 C CA . GLU A 1 161 ? -0.946 8.847 0.092 1.00 97.81 161 GLU A CA 1
ATOM 1254 C C . GLU A 1 161 ? 0.093 9.943 0.356 1.00 97.81 161 GLU A C 1
ATOM 1256 O O . GLU A 1 161 ? -0.280 11.061 0.723 1.00 97.81 161 GLU A O 1
ATOM 1261 N N . ASN A 1 162 ? 1.368 9.629 0.141 1.00 97.31 162 ASN A N 1
ATOM 1262 C CA . ASN A 1 162 ? 2.507 10.431 0.579 1.00 97.31 162 ASN A CA 1
ATOM 1263 C C . ASN A 1 162 ? 2.918 11.476 -0.460 1.00 97.31 162 ASN A C 1
ATOM 1265 O O . ASN A 1 162 ? 3.176 12.627 -0.106 1.00 97.31 162 ASN A O 1
ATOM 1269 N N . ASP A 1 163 ? 2.933 11.100 -1.739 1.00 98.12 163 ASP A N 1
ATOM 1270 C CA . ASP A 1 163 ? 3.525 11.927 -2.794 1.00 98.12 163 ASP A CA 1
ATOM 1271 C C . ASP A 1 163 ? 2.485 12.786 -3.519 1.00 98.12 163 ASP A C 1
ATOM 1273 O O . ASP A 1 163 ? 2.724 13.951 -3.846 1.00 98.12 163 ASP A O 1
ATOM 1277 N N . LEU A 1 164 ? 1.295 12.226 -3.755 1.00 97.94 164 LEU A N 1
ATOM 1278 C CA . LEU A 1 164 ? 0.231 12.889 -4.518 1.00 97.94 164 LEU A CA 1
ATOM 1279 C C . LEU A 1 164 ? -0.872 13.499 -3.645 1.00 97.94 164 LEU A C 1
ATOM 1281 O O . LEU A 1 164 ? -1.740 14.199 -4.173 1.00 97.94 164 LEU A O 1
ATOM 1285 N N . ALA A 1 165 ? -0.876 13.220 -2.336 1.00 97.12 165 ALA A N 1
ATOM 1286 C CA . ALA A 1 165 ? -1.936 13.609 -1.398 1.00 97.12 165 ALA A CA 1
ATOM 1287 C C . ALA A 1 165 ? -3.359 13.257 -1.897 1.00 97.12 165 ALA A C 1
ATOM 1289 O O . ALA A 1 165 ? -4.350 13.927 -1.586 1.00 97.12 165 ALA A O 1
ATOM 1290 N N . SER A 1 166 ? -3.471 12.186 -2.683 1.00 97.81 166 SER A N 1
ATOM 1291 C CA . SER A 1 166 ? -4.711 11.663 -3.247 1.00 97.81 166 SER A CA 1
ATOM 1292 C C . SER A 1 166 ? -5.283 10.590 -2.323 1.00 97.81 166 SER A C 1
ATOM 1294 O O . SER A 1 166 ? -5.372 9.410 -2.659 1.00 97.81 166 SER A O 1
ATOM 1296 N N . TYR A 1 167 ? -5.697 11.009 -1.127 1.00 98.06 167 TYR A N 1
ATOM 1297 C CA . TYR A 1 167 ? -6.111 10.105 -0.044 1.00 98.06 167 TYR A CA 1
ATOM 1298 C C . TYR A 1 167 ? -7.255 9.164 -0.430 1.00 98.06 167 TYR A C 1
ATOM 1300 O O . TYR A 1 167 ? -7.320 8.029 0.033 1.00 98.06 167 TYR A O 1
ATOM 1308 N N . ARG A 1 168 ? -8.164 9.617 -1.303 1.00 98.12 168 ARG A N 1
ATOM 1309 C CA . ARG A 1 168 ? -9.255 8.769 -1.794 1.00 98.12 168 ARG A CA 1
ATOM 1310 C C . ARG A 1 168 ? -8.747 7.674 -2.730 1.00 98.12 168 ARG A C 1
ATOM 1312 O O . ARG A 1 168 ? -9.267 6.567 -2.670 1.00 98.12 168 ARG A O 1
ATOM 1319 N N . ALA A 1 169 ? -7.767 7.976 -3.581 1.00 98.19 169 ALA A N 1
ATOM 1320 C CA . ALA A 1 169 ? -7.155 6.975 -4.449 1.00 98.19 169 ALA A CA 1
ATOM 1321 C C . ALA A 1 169 ? -6.339 5.970 -3.625 1.00 98.19 169 ALA A C 1
ATOM 1323 O O . ALA A 1 169 ? -6.514 4.772 -3.809 1.00 98.19 169 ALA A O 1
ATOM 1324 N N . ALA A 1 170 ? -5.560 6.448 -2.649 1.00 98.56 170 ALA A N 1
ATOM 1325 C CA . ALA A 1 170 ? -4.840 5.587 -1.711 1.00 98.56 170 ALA A CA 1
ATOM 1326 C C . ALA A 1 170 ? -5.790 4.625 -0.979 1.00 98.56 170 ALA A C 1
ATOM 1328 O O . ALA A 1 170 ? -5.557 3.420 -0.946 1.00 98.56 170 ALA A O 1
ATOM 1329 N N . ALA A 1 171 ? -6.914 5.137 -0.464 1.00 98.38 171 ALA A N 1
ATOM 1330 C CA . ALA A 1 171 ? -7.911 4.314 0.213 1.00 98.38 171 ALA A CA 1
ATOM 1331 C C . ALA A 1 171 ? -8.486 3.214 -0.695 1.00 98.38 171 ALA A C 1
ATOM 1333 O O . ALA A 1 171 ? -8.619 2.084 -0.243 1.00 98.38 171 ALA A O 1
ATOM 1334 N N . LEU A 1 172 ? -8.772 3.507 -1.970 1.00 98.00 172 LEU A N 1
ATOM 1335 C CA . LEU A 1 172 ? -9.258 2.501 -2.927 1.00 98.00 172 LEU A CA 1
ATOM 1336 C C . LEU A 1 172 ? -8.228 1.390 -3.188 1.00 98.00 172 LEU A C 1
ATOM 1338 O O . LEU A 1 172 ? -8.600 0.226 -3.361 1.00 98.00 172 LEU A O 1
ATOM 1342 N N . GLU A 1 173 ? -6.939 1.728 -3.214 1.00 97.75 173 GLU A N 1
ATOM 1343 C CA . GLU A 1 173 ? -5.878 0.735 -3.384 1.00 97.75 173 GLU A CA 1
ATOM 1344 C C . GLU A 1 173 ? -5.734 -0.138 -2.135 1.00 97.75 173 GLU A C 1
ATOM 1346 O O . GLU A 1 173 ? -5.710 -1.362 -2.262 1.00 97.75 173 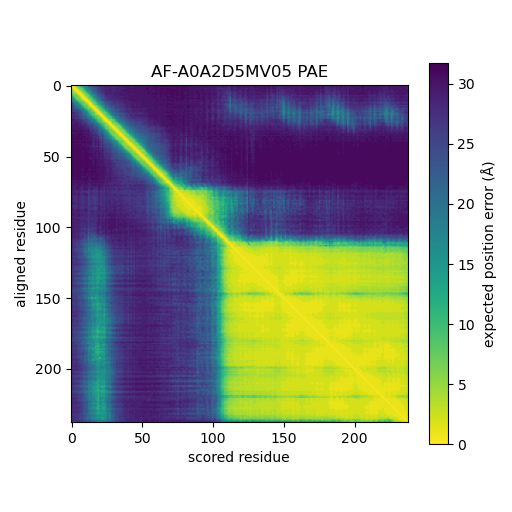GLU A O 1
ATOM 1351 N N . TYR A 1 174 ? -5.764 0.442 -0.928 1.00 98.31 174 TYR A N 1
ATOM 1352 C CA . TYR A 1 174 ? -5.803 -0.350 0.307 1.00 98.31 174 TYR A CA 1
ATOM 1353 C C . TYR A 1 174 ? -7.075 -1.202 0.419 1.00 98.31 174 TYR A C 1
ATOM 1355 O O . TYR A 1 174 ? -6.993 -2.360 0.814 1.00 98.31 174 TYR A O 1
ATOM 1363 N N . GLU A 1 175 ? -8.248 -0.695 0.029 1.00 97.56 175 GLU A N 1
ATOM 1364 C CA . GLU A 1 175 ? -9.474 -1.503 -0.042 1.00 97.56 175 GLU A CA 1
ATOM 1365 C C . GLU A 1 175 ? -9.294 -2.699 -0.978 1.00 97.56 175 GLU A C 1
ATOM 1367 O O . GLU A 1 175 ? -9.686 -3.813 -0.634 1.00 97.56 175 GLU A O 1
ATOM 1372 N N . SER A 1 176 ? -8.646 -2.489 -2.126 1.00 95.75 176 SER A N 1
ATOM 1373 C CA . SER A 1 176 ? -8.321 -3.560 -3.070 1.00 95.75 176 SER A CA 1
ATOM 1374 C C . SER A 1 176 ? -7.350 -4.575 -2.457 1.00 95.75 176 SER A C 1
ATOM 1376 O O . SER A 1 176 ? -7.556 -5.777 -2.620 1.00 95.75 176 SER A O 1
ATOM 1378 N N . ILE A 1 177 ? -6.349 -4.129 -1.688 1.00 96.69 177 ILE A N 1
ATOM 1379 C CA . ILE A 1 177 ? -5.455 -5.009 -0.914 1.00 96.69 177 ILE A CA 1
ATOM 1380 C C . ILE A 1 177 ? -6.253 -5.886 0.057 1.00 96.69 177 ILE A C 1
ATOM 1382 O O . ILE A 1 177 ? -5.996 -7.084 0.143 1.00 96.69 177 ILE A O 1
ATOM 1386 N N . LEU A 1 178 ? -7.251 -5.334 0.753 1.00 96.62 178 LEU A N 1
ATOM 1387 C CA . LEU A 1 178 ? -8.039 -6.097 1.731 1.00 96.62 178 LEU A CA 1
ATOM 1388 C C . LEU A 1 178 ? -8.934 -7.175 1.101 1.00 96.62 178 LEU A C 1
ATOM 1390 O O . LEU A 1 178 ? -9.480 -7.997 1.837 1.00 96.62 178 LEU A O 1
ATOM 1394 N N . THR A 1 179 ? -9.090 -7.180 -0.229 1.00 95.56 179 THR A N 1
ATOM 1395 C CA . THR A 1 179 ? -9.768 -8.260 -0.968 1.00 95.56 179 THR A CA 1
ATOM 1396 C C . THR A 1 179 ? -8.849 -9.429 -1.327 1.00 95.56 179 THR A C 1
ATOM 1398 O O . THR A 1 179 ? -9.335 -10.463 -1.780 1.00 95.56 179 THR A O 1
ATOM 1401 N N . MET A 1 180 ? -7.534 -9.279 -1.141 1.00 93.69 180 MET A N 1
ATOM 1402 C CA . MET A 1 180 ? -6.544 -10.316 -1.426 1.00 93.69 180 MET A CA 1
ATOM 1403 C C . MET A 1 180 ? -6.448 -11.320 -0.271 1.00 93.69 180 MET A C 1
ATOM 1405 O O . MET A 1 180 ? -6.630 -10.970 0.896 1.00 93.69 180 MET A O 1
ATOM 1409 N N . GLU A 1 181 ? -6.098 -12.567 -0.587 1.00 94.06 181 GLU A N 1
ATOM 1410 C CA . GLU A 1 181 ? -5.766 -13.575 0.421 1.00 94.06 181 GLU A CA 1
ATOM 1411 C C . GLU A 1 181 ? -4.353 -13.312 0.955 1.00 94.06 181 GLU A C 1
ATOM 1413 O O . GLU A 1 181 ? -3.356 -13.570 0.282 1.00 94.06 181 GLU A O 1
ATOM 1418 N N . LEU A 1 182 ? -4.265 -12.744 2.160 1.00 94.19 182 LEU A N 1
ATOM 1419 C CA . LEU A 1 182 ? -3.007 -12.345 2.789 1.00 94.19 182 LEU A CA 1
ATOM 1420 C C . LEU A 1 182 ? -2.872 -12.961 4.185 1.00 94.19 182 LEU A C 1
ATOM 1422 O O . LEU A 1 182 ? -3.877 -13.137 4.878 1.00 94.19 182 LEU A O 1
ATOM 1426 N N . PRO A 1 183 ? -1.637 -13.216 4.657 1.00 95.69 183 PRO A N 1
ATOM 1427 C CA . PRO A 1 183 ? -1.404 -13.552 6.054 1.00 95.69 183 PRO A CA 1
ATOM 1428 C C . PRO A 1 183 ? -1.981 -12.471 6.987 1.00 95.69 183 PRO A C 1
ATOM 1430 O O . PRO A 1 183 ? -1.833 -11.280 6.682 1.00 95.69 183 PRO A O 1
ATOM 1433 N N . PRO A 1 184 ? -2.558 -12.838 8.151 1.00 96.75 184 PRO A N 1
ATOM 1434 C CA . PRO A 1 184 ? -3.242 -11.893 9.040 1.00 96.75 184 PRO A CA 1
ATOM 1435 C C . PRO A 1 184 ? -2.412 -10.660 9.414 1.00 96.75 184 PRO A C 1
ATOM 1437 O O . PRO A 1 184 ? -2.944 -9.560 9.504 1.00 96.75 184 PRO A O 1
ATOM 1440 N N . LYS A 1 185 ? -1.091 -10.815 9.579 1.00 96.44 185 LYS A N 1
ATOM 1441 C CA . LYS A 1 185 ? -0.184 -9.700 9.887 1.00 96.44 185 LYS A CA 1
ATOM 1442 C C . LYS A 1 185 ? -0.112 -8.672 8.746 1.00 96.44 185 LYS A C 1
ATOM 1444 O O . LYS A 1 185 ? -0.232 -7.480 9.010 1.00 96.44 185 LYS A O 1
ATOM 1449 N N . ARG A 1 186 ? 0.044 -9.106 7.486 1.00 96.06 186 ARG A N 1
ATOM 1450 C CA . ARG A 1 186 ? 0.090 -8.193 6.322 1.00 96.06 186 ARG A CA 1
ATOM 1451 C C . ARG A 1 186 ? -1.260 -7.528 6.087 1.00 96.06 186 ARG A C 1
ATOM 1453 O O . ARG A 1 186 ? -1.321 -6.313 5.928 1.00 96.06 186 ARG A O 1
ATOM 1460 N N . TRP A 1 187 ? -2.337 -8.314 6.138 1.00 97.69 187 TRP A N 1
ATOM 1461 C CA . TRP A 1 187 ? -3.696 -7.783 6.028 1.00 97.69 187 TRP A CA 1
ATOM 1462 C C . TRP A 1 187 ? -3.969 -6.727 7.107 1.00 97.69 187 TRP A C 1
ATOM 1464 O O . TRP A 1 187 ? -4.449 -5.635 6.806 1.00 97.69 187 TRP A O 1
ATOM 1474 N N . GLY A 1 188 ? -3.591 -7.022 8.355 1.00 97.94 188 GLY A N 1
ATOM 1475 C CA . GLY A 1 188 ? -3.773 -6.125 9.489 1.00 97.94 188 GLY A CA 1
ATOM 1476 C C . GLY A 1 188 ? -3.048 -4.795 9.309 1.00 97.94 188 GLY A C 1
ATOM 1477 O O . GLY A 1 188 ? -3.635 -3.751 9.577 1.00 97.94 188 GLY A O 1
ATOM 1478 N N . TRP A 1 189 ? -1.810 -4.794 8.810 1.00 97.75 189 TRP A N 1
ATOM 1479 C CA . TRP A 1 189 ? -1.084 -3.548 8.546 1.00 97.75 189 TRP A CA 1
ATOM 1480 C C . TRP A 1 189 ? -1.736 -2.703 7.451 1.00 97.75 189 TRP A C 1
ATOM 1482 O O . TRP A 1 189 ? -2.009 -1.525 7.689 1.00 97.75 189 TRP A O 1
ATOM 1492 N N . ALA A 1 190 ? -2.087 -3.295 6.307 1.00 98.00 190 ALA A N 1
ATOM 1493 C CA . ALA A 1 190 ? -2.815 -2.588 5.250 1.00 98.00 190 ALA A CA 1
ATOM 1494 C C . ALA A 1 190 ? -4.145 -1.999 5.763 1.00 98.00 190 ALA A C 1
ATOM 1496 O O . ALA A 1 190 ? -4.493 -0.854 5.465 1.00 98.00 190 ALA A O 1
ATOM 1497 N N . ALA A 1 191 ? -4.865 -2.745 6.603 1.00 98.38 191 ALA A N 1
ATOM 1498 C CA . ALA A 1 191 ? -6.104 -2.283 7.216 1.00 98.38 191 ALA A CA 1
ATOM 1499 C C . ALA A 1 191 ? -5.877 -1.142 8.224 1.00 98.38 191 ALA A C 1
ATOM 1501 O O . ALA A 1 191 ? -6.702 -0.232 8.307 1.00 98.38 191 ALA A O 1
ATOM 1502 N N . ILE A 1 192 ? -4.759 -1.134 8.958 1.00 98.25 192 ILE A N 1
ATOM 1503 C CA . ILE A 1 192 ? -4.378 -0.021 9.841 1.00 98.25 192 ILE A CA 1
ATOM 1504 C C . ILE A 1 192 ? -4.075 1.249 9.036 1.00 98.25 192 ILE A C 1
ATOM 1506 O O . ILE A 1 192 ? -4.542 2.320 9.434 1.00 98.25 192 ILE A O 1
ATOM 1510 N N . HIS A 1 193 ? -3.361 1.154 7.909 1.00 97.75 193 HIS A N 1
ATOM 1511 C CA . HIS A 1 193 ? -3.153 2.300 7.012 1.00 97.75 193 HIS A CA 1
ATOM 1512 C C . HIS A 1 193 ? -4.491 2.856 6.505 1.00 97.75 193 HIS A C 1
ATOM 1514 O O . HIS A 1 193 ? -4.767 4.050 6.645 1.00 97.75 193 HIS A O 1
ATOM 1520 N N . LEU A 1 194 ? -5.393 1.982 6.049 1.00 98.44 194 LEU A N 1
ATOM 1521 C CA . LEU A 1 194 ? -6.738 2.382 5.633 1.00 98.44 194 LEU A CA 1
ATOM 1522 C C . LEU A 1 194 ? -7.555 3.019 6.775 1.00 98.44 194 LEU A C 1
ATOM 1524 O O . LEU A 1 194 ? -8.230 4.026 6.564 1.00 98.44 194 LEU A O 1
ATOM 1528 N N . CYS A 1 195 ? -7.459 2.499 8.005 1.00 97.94 195 CYS A N 1
ATOM 1529 C CA . CYS A 1 195 ? -8.078 3.117 9.185 1.00 97.94 195 CYS A CA 1
ATOM 1530 C C . CYS A 1 195 ? -7.568 4.546 9.423 1.00 97.94 195 CYS A C 1
ATOM 1532 O O . CYS A 1 195 ? -8.356 5.427 9.783 1.00 97.94 195 CYS A O 1
ATOM 1534 N N . ASN A 1 196 ? -6.266 4.790 9.242 1.00 97.19 196 ASN A N 1
ATOM 1535 C CA . ASN A 1 196 ? -5.675 6.119 9.417 1.00 97.19 196 ASN A CA 1
ATOM 1536 C C . ASN A 1 196 ? -6.207 7.092 8.354 1.00 97.19 196 ASN A C 1
ATOM 1538 O O . ASN A 1 196 ? -6.600 8.210 8.687 1.00 97.19 196 ASN A O 1
ATOM 1542 N N . LEU A 1 197 ? -6.305 6.652 7.095 1.00 97.75 197 LEU A N 1
ATOM 1543 C CA . LEU A 1 197 ? -6.896 7.452 6.019 1.00 97.75 197 LEU A CA 1
ATOM 1544 C C . LEU A 1 197 ? -8.361 7.796 6.304 1.00 97.75 197 LEU A C 1
ATOM 1546 O O . LEU A 1 197 ? -8.759 8.958 6.165 1.00 97.75 197 LEU A O 1
ATOM 1550 N N . TYR A 1 198 ? -9.149 6.811 6.746 1.00 98.25 198 TYR A N 1
ATOM 1551 C CA . TYR A 1 198 ? -10.555 7.010 7.080 1.00 98.25 198 TYR A CA 1
ATOM 1552 C C . TYR A 1 198 ? -10.764 7.952 8.257 1.00 98.25 198 TYR A C 1
ATOM 1554 O O . TYR A 1 198 ? -11.532 8.903 8.138 1.00 98.25 198 TYR A O 1
ATOM 1562 N N . SER A 1 199 ? -10.071 7.737 9.372 1.00 96.69 199 SER A N 1
ATOM 1563 C CA . SER A 1 199 ? -10.232 8.577 10.566 1.00 96.69 199 SER A CA 1
ATOM 1564 C C . SER A 1 199 ? -9.607 9.967 10.421 1.00 96.69 199 SER A C 1
ATOM 1566 O O . SER A 1 199 ? -10.094 10.913 11.036 1.00 96.69 199 SER A O 1
ATOM 1568 N N . GLY A 1 200 ? -8.560 10.103 9.603 1.00 95.81 200 GLY A N 1
ATOM 1569 C CA . GLY A 1 200 ? -7.841 11.352 9.374 1.00 95.81 200 GLY A CA 1
ATOM 1570 C C . GLY A 1 200 ? -8.385 12.150 8.190 1.00 95.81 200 GLY A C 1
ATOM 1571 O O . GLY A 1 200 ? -9.299 12.960 8.325 1.00 95.81 200 GLY A O 1
ATOM 1572 N N . LYS A 1 201 ? -7.772 11.971 7.015 1.00 95.56 201 LYS A N 1
ATOM 1573 C CA . LYS A 1 201 ? -7.949 12.865 5.855 1.00 95.56 201 LYS A CA 1
ATOM 1574 C C . LYS A 1 201 ? -9.317 12.751 5.181 1.00 95.56 201 LYS A C 1
ATOM 1576 O O . LYS A 1 201 ? -9.742 13.709 4.540 1.00 95.56 201 LYS A O 1
ATOM 1581 N N . LEU A 1 202 ? -9.991 11.607 5.311 1.00 97.06 202 LEU A N 1
ATOM 1582 C CA . LEU A 1 202 ? -11.306 11.378 4.705 1.00 97.06 202 LEU A CA 1
ATOM 1583 C C . LEU A 1 202 ? -12.475 11.699 5.650 1.00 97.06 202 LEU A C 1
ATOM 1585 O O . LEU A 1 202 ? -13.590 11.903 5.175 1.00 97.06 202 LEU A O 1
ATOM 1589 N N . GLY A 1 203 ? -12.242 11.774 6.965 1.00 96.12 203 GLY A N 1
ATOM 1590 C CA . GLY A 1 203 ? -13.290 12.048 7.959 1.00 96.12 203 GLY A CA 1
ATOM 1591 C C . GLY A 1 203 ? -14.368 10.958 8.063 1.00 96.12 203 GLY A C 1
ATOM 1592 O O . GLY A 1 203 ? -15.442 11.196 8.610 1.00 96.12 20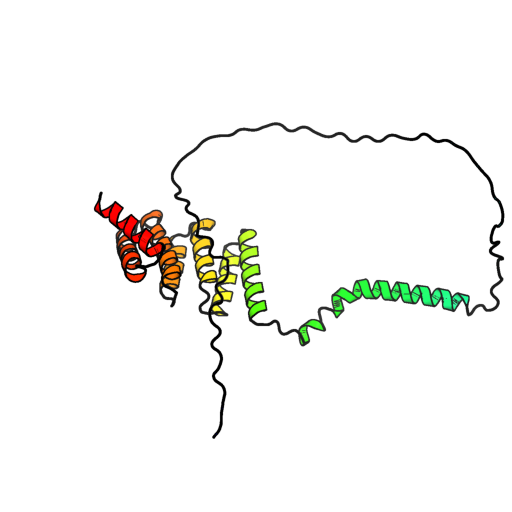3 GLY A O 1
ATOM 1593 N N . GLU A 1 204 ? -14.100 9.759 7.549 1.00 97.31 204 GLU A N 1
ATOM 1594 C CA . GLU A 1 204 ? -14.985 8.591 7.559 1.00 97.31 204 GLU A CA 1
ATOM 1595 C C . GLU A 1 204 ? -14.795 7.789 8.863 1.00 97.31 204 GLU A C 1
ATOM 1597 O O . GLU A 1 204 ? -14.438 6.610 8.858 1.00 97.31 204 GLU A O 1
ATOM 1602 N N . THR A 1 205 ? -15.005 8.442 10.009 1.00 96.25 205 THR A N 1
ATOM 1603 C CA . THR A 1 205 ? -14.664 7.909 11.343 1.00 96.25 205 THR A CA 1
ATOM 1604 C C . THR A 1 205 ? -15.408 6.627 11.713 1.00 96.25 205 THR A C 1
ATOM 1606 O O . THR A 1 205 ? -14.809 5.740 12.316 1.00 96.25 205 THR A O 1
ATOM 1609 N N . GLU A 1 206 ? -16.678 6.484 11.326 1.00 96.75 206 GLU A N 1
ATOM 1610 C CA . GLU A 1 206 ? -17.445 5.252 11.569 1.00 96.75 206 GLU A CA 1
ATOM 1611 C C . GLU A 1 206 ? -16.836 4.059 10.824 1.00 96.75 206 GLU A C 1
ATOM 1613 O O . GLU A 1 206 ? -16.603 3.011 11.423 1.00 96.75 206 GLU A O 1
ATOM 1618 N N . LYS A 1 207 ? -16.473 4.242 9.546 1.00 97.12 207 LYS A N 1
ATOM 1619 C CA . LYS A 1 207 ? -15.795 3.193 8.773 1.00 97.12 207 LYS A CA 1
ATOM 1620 C C . LYS A 1 207 ? -14.435 2.845 9.355 1.00 97.12 207 LYS A C 1
ATOM 1622 O O . LYS A 1 207 ? -14.078 1.671 9.392 1.00 97.12 207 LYS A O 1
ATOM 1627 N N . ALA A 1 208 ? -13.684 3.851 9.807 1.00 97.94 208 ALA A N 1
ATOM 1628 C CA . ALA A 1 208 ? -12.412 3.626 10.478 1.00 97.94 208 ALA A CA 1
ATOM 1629 C C . ALA A 1 208 ? -12.599 2.767 11.734 1.00 97.94 208 ALA A C 1
ATOM 1631 O O . ALA A 1 208 ? -11.841 1.828 11.944 1.00 97.94 208 ALA A O 1
ATOM 1632 N N . LEU A 1 209 ? -13.616 3.061 12.549 1.00 97.69 209 LEU A N 1
ATOM 1633 C CA . LEU A 1 209 ? -13.892 2.332 13.784 1.00 97.69 209 LEU A CA 1
ATOM 1634 C C . LEU A 1 209 ? -14.323 0.885 13.517 1.00 97.69 209 LEU A C 1
ATOM 1636 O O . LEU A 1 209 ? -13.846 -0.030 14.188 1.00 97.69 209 LEU A O 1
ATOM 1640 N N . ASP A 1 210 ? -15.187 0.669 12.527 1.00 98.19 210 ASP A N 1
ATOM 1641 C CA . ASP A 1 210 ? -15.623 -0.673 12.135 1.00 98.19 210 ASP A CA 1
ATOM 1642 C C . ASP A 1 210 ? -14.461 -1.503 11.583 1.00 98.19 210 ASP A C 1
ATOM 1644 O O . ASP A 1 210 ? -14.290 -2.663 11.963 1.00 98.19 210 ASP A O 1
ATOM 1648 N N . LEU A 1 211 ? -13.613 -0.905 10.741 1.00 98.38 211 LEU A N 1
ATOM 1649 C CA . LEU A 1 211 ? -12.418 -1.574 10.236 1.00 98.38 211 LEU A CA 1
ATOM 1650 C C . LEU A 1 211 ? -11.416 -1.863 11.362 1.00 98.38 211 LEU A C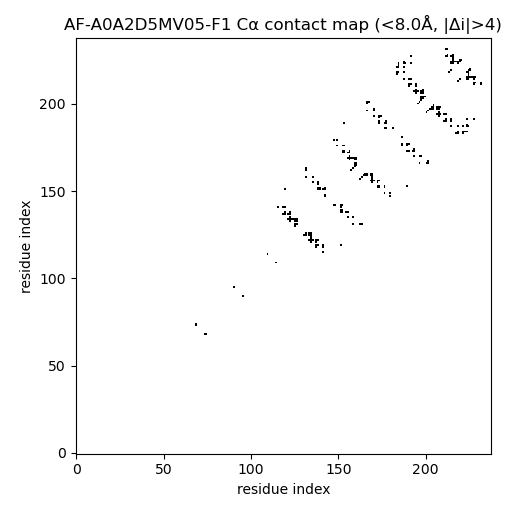 1
ATOM 1652 O O . LEU A 1 211 ? -10.856 -2.953 11.415 1.00 98.38 211 LEU A O 1
ATOM 1656 N N . LEU A 1 212 ? -11.238 -0.941 12.308 1.00 98.12 212 LEU A N 1
ATOM 1657 C CA . LEU A 1 212 ? -10.340 -1.123 13.446 1.00 98.12 212 LEU A CA 1
ATOM 1658 C C . LEU A 1 212 ? -10.783 -2.284 14.349 1.00 98.12 212 LEU A C 1
ATOM 1660 O O . LEU A 1 212 ? -9.945 -3.066 14.795 1.00 98.12 212 LEU A O 1
ATOM 1664 N N . ARG A 1 213 ? -12.093 -2.442 14.581 1.00 98.31 213 ARG A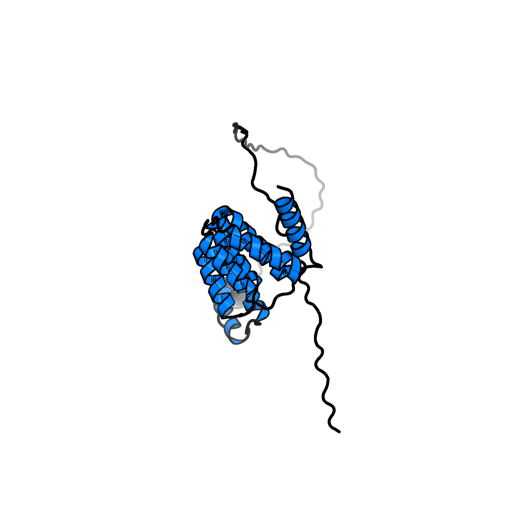 N 1
ATOM 1665 C CA . ARG A 1 213 ? -12.654 -3.608 15.289 1.00 98.31 213 ARG A CA 1
ATOM 1666 C C . ARG A 1 213 ? -12.360 -4.908 14.551 1.00 98.31 213 ARG A C 1
ATOM 1668 O O . ARG A 1 213 ? -11.888 -5.855 15.167 1.00 98.31 213 ARG A O 1
ATOM 1675 N N . ARG A 1 214 ? -12.533 -4.925 13.226 1.00 98.19 214 ARG A N 1
ATOM 1676 C CA . ARG A 1 214 ? -12.170 -6.090 12.408 1.00 98.19 214 ARG A CA 1
ATOM 1677 C C . ARG A 1 214 ? -10.695 -6.452 12.535 1.00 98.19 214 ARG A C 1
ATOM 1679 O O . ARG A 1 214 ? -10.390 -7.623 12.693 1.00 98.19 214 ARG A O 1
ATOM 1686 N N . VAL A 1 215 ? -9.783 -5.478 12.539 1.00 98.38 215 VAL A N 1
ATOM 1687 C CA . VAL A 1 215 ? -8.348 -5.749 12.757 1.00 98.38 215 VAL A CA 1
ATOM 1688 C C . VAL A 1 215 ? -8.092 -6.350 14.141 1.00 98.38 215 VAL A C 1
ATOM 1690 O O . VAL A 1 215 ? -7.304 -7.285 14.269 1.00 98.38 215 VAL A O 1
ATOM 1693 N N . ALA A 1 216 ? -8.758 -5.846 15.182 1.00 98.12 216 ALA A N 1
ATOM 1694 C CA . ALA A 1 216 ? -8.619 -6.381 16.535 1.00 98.12 216 ALA A CA 1
ATOM 1695 C C . ALA A 1 216 ? -9.069 -7.851 16.647 1.00 98.12 216 ALA A C 1
ATOM 1697 O O . ALA A 1 216 ? -8.438 -8.611 17.390 1.00 98.12 216 ALA A O 1
ATOM 1698 N N . ASP A 1 217 ? -10.112 -8.227 15.902 1.00 97.62 217 ASP A N 1
ATOM 1699 C CA . ASP A 1 217 ? -10.716 -9.562 15.909 1.00 97.62 217 ASP A CA 1
ATOM 1700 C C . ASP A 1 217 ? -10.001 -10.539 14.957 1.00 97.62 217 ASP A C 1
ATOM 1702 O O . ASP A 1 217 ? -9.564 -11.612 15.371 1.00 97.62 217 ASP A O 1
ATOM 1706 N N . GLU A 1 218 ? -9.850 -10.174 13.680 1.00 96.56 218 GLU A N 1
ATOM 1707 C CA . GLU A 1 218 ? -9.299 -11.029 12.616 1.00 96.56 218 GLU A CA 1
ATOM 1708 C C . GLU A 1 218 ? -7.775 -11.209 12.743 1.00 96.56 218 GLU A C 1
ATOM 1710 O O . GLU A 1 218 ? -7.222 -12.215 12.296 1.00 96.56 218 GLU A O 1
ATOM 1715 N N . CYS A 1 219 ? -7.078 -10.264 13.385 1.00 96.88 219 CYS A N 1
ATOM 1716 C CA . CYS A 1 219 ? -5.621 -10.279 13.536 1.00 96.88 219 CYS A CA 1
ATOM 1717 C C . CYS A 1 219 ? -5.184 -10.431 15.001 1.00 96.88 219 CYS A C 1
ATOM 1719 O O . CYS A 1 219 ? -4.132 -9.909 15.384 1.00 96.88 219 CYS A O 1
ATOM 1721 N N . ALA A 1 220 ? -5.977 -11.129 15.825 1.00 93.94 220 ALA A N 1
ATOM 1722 C CA . ALA A 1 220 ? -5.855 -11.136 17.283 1.00 93.94 220 ALA A CA 1
ATOM 1723 C C . ALA A 1 220 ? -4.422 -11.373 17.810 1.00 93.94 220 ALA A C 1
ATOM 1725 O O . ALA A 1 220 ? -3.961 -10.624 18.676 1.00 93.94 220 ALA A O 1
ATOM 1726 N N . ASP A 1 221 ? -3.700 -12.333 17.232 1.00 94.62 221 ASP A N 1
ATOM 1727 C CA . ASP A 1 221 ? -2.362 -12.759 17.672 1.00 94.62 221 ASP A CA 1
ATOM 1728 C C . ASP A 1 221 ? -1.208 -12.031 16.957 1.00 94.62 221 ASP A C 1
ATOM 1730 O O . ASP A 1 221 ? -0.066 -12.486 16.960 1.00 94.62 221 ASP A O 1
ATOM 1734 N N . THR A 1 222 ? -1.490 -10.897 16.314 1.00 97.88 222 THR A N 1
ATOM 1735 C CA . THR A 1 222 ? -0.506 -10.138 15.528 1.00 97.88 222 THR A CA 1
ATOM 1736 C C . THR A 1 222 ? -0.264 -8.740 16.100 1.00 97.88 222 THR A C 1
ATOM 1738 O O . THR A 1 222 ? -1.087 -8.194 16.842 1.00 97.88 222 THR A O 1
ATOM 1741 N N . THR A 1 223 ? 0.851 -8.119 15.708 1.00 98.06 223 THR A N 1
ATOM 1742 C CA . THR A 1 223 ? 1.172 -6.730 16.066 1.00 98.06 223 THR A CA 1
ATOM 1743 C C . THR A 1 223 ? 0.107 -5.709 15.621 1.00 98.06 223 THR A C 1
ATOM 1745 O O . THR A 1 223 ? -0.294 -4.907 16.471 1.00 98.06 223 THR A O 1
ATOM 1748 N N . PRO A 1 224 ? -0.450 -5.730 14.386 1.00 97.88 224 PRO A N 1
ATOM 1749 C CA . PRO A 1 224 ? -1.531 -4.810 14.023 1.00 97.88 224 PRO A CA 1
ATOM 1750 C C . PRO A 1 224 ? -2.819 -5.053 14.821 1.00 97.88 224 PRO A C 1
ATOM 1752 O O . PRO A 1 224 ? -3.497 -4.089 15.175 1.00 97.88 224 PRO A O 1
ATOM 1755 N N . GLY A 1 225 ? -3.133 -6.303 15.182 1.00 98.25 225 GLY A N 1
ATOM 1756 C CA . GLY A 1 225 ? -4.271 -6.612 16.057 1.00 98.25 225 GLY A CA 1
ATOM 1757 C C . GLY A 1 225 ? -4.116 -6.026 17.460 1.00 98.25 225 GLY A C 1
ATOM 1758 O O . GLY A 1 225 ? -5.061 -5.447 18.000 1.00 98.25 225 GLY A O 1
ATOM 1759 N N . GLN A 1 226 ? -2.911 -6.095 18.035 1.00 98.12 226 GLN A N 1
ATOM 1760 C CA . GLN A 1 226 ? -2.615 -5.435 19.309 1.00 98.12 226 GLN A CA 1
ATOM 1761 C C . GLN A 1 226 ? -2.754 -3.911 19.197 1.00 98.12 226 GLN A C 1
ATOM 1763 O O . GLN A 1 226 ? -3.457 -3.305 20.006 1.00 98.12 226 GLN A O 1
ATOM 1768 N N . LYS A 1 227 ? -2.186 -3.301 18.145 1.00 97.75 227 LYS A N 1
ATOM 1769 C CA . LYS A 1 227 ? -2.314 -1.858 17.870 1.00 97.75 227 LYS A CA 1
ATOM 1770 C C . LYS A 1 227 ? -3.778 -1.430 17.744 1.00 97.75 227 LYS A C 1
ATOM 1772 O O . LYS A 1 227 ? -4.156 -0.369 18.245 1.00 97.75 227 LYS A O 1
ATOM 1777 N N . ALA A 1 228 ? -4.614 -2.252 17.111 1.00 98.25 228 ALA A N 1
ATOM 1778 C CA . ALA A 1 228 ? -6.045 -2.000 16.993 1.00 98.25 228 ALA A CA 1
ATOM 1779 C C . ALA A 1 228 ? -6.758 -2.025 18.351 1.00 98.25 228 ALA A C 1
ATOM 1781 O O . ALA A 1 228 ? -7.484 -1.084 18.673 1.00 98.25 228 ALA A O 1
ATOM 1782 N N . ARG A 1 229 ? -6.506 -3.045 19.181 1.00 98.06 229 ARG A N 1
ATOM 1783 C CA . ARG A 1 229 ? -7.075 -3.137 20.538 1.00 98.06 229 ARG A CA 1
ATOM 1784 C C . ARG A 1 229 ? -6.657 -1.973 21.426 1.00 98.06 229 ARG A C 1
ATOM 1786 O O . ARG A 1 229 ? -7.504 -1.405 22.109 1.00 98.06 229 ARG A O 1
ATOM 1793 N N . ASP A 1 230 ? -5.387 -1.582 21.381 1.00 97.62 230 ASP A N 1
ATOM 1794 C CA . ASP A 1 230 ? -4.880 -0.458 22.172 1.00 97.62 230 ASP A CA 1
ATOM 1795 C C . ASP A 1 230 ? -5.549 0.861 21.765 1.00 97.62 230 ASP A C 1
ATOM 1797 O O . ASP A 1 230 ? -5.876 1.692 22.615 1.00 97.62 230 ASP A O 1
ATOM 1801 N N . ARG A 1 231 ? -5.798 1.056 20.464 1.00 96.81 231 ARG A N 1
ATOM 1802 C CA . ARG A 1 231 ? -6.545 2.214 19.953 1.00 96.81 231 ARG A CA 1
ATOM 1803 C C . ARG A 1 231 ? -8.013 2.182 20.381 1.00 96.81 231 ARG A C 1
ATOM 1805 O O . ARG A 1 231 ? -8.515 3.208 20.829 1.00 96.81 231 ARG A O 1
ATOM 1812 N N . LEU A 1 232 ? -8.682 1.031 20.303 1.00 97.19 232 LEU A N 1
ATOM 1813 C CA . LEU A 1 232 ? -10.071 0.877 20.755 1.00 97.19 232 LEU A CA 1
ATOM 1814 C C . LEU A 1 232 ? -10.213 1.146 22.258 1.00 97.19 232 LEU A C 1
ATOM 1816 O O . LEU A 1 232 ? -11.080 1.915 22.656 1.00 97.19 232 LEU A O 1
ATOM 1820 N N . ALA A 1 233 ? -9.304 0.619 23.080 1.00 97.38 233 ALA A N 1
ATOM 1821 C CA . ALA A 1 233 ? -9.304 0.855 24.523 1.00 97.38 233 ALA A CA 1
ATOM 1822 C C . ALA A 1 233 ? -9.141 2.343 24.880 1.00 97.38 233 ALA A C 1
ATOM 1824 O O . ALA A 1 233 ? -9.744 2.818 25.840 1.00 97.38 233 ALA A O 1
ATOM 1825 N N . LYS A 1 234 ? -8.345 3.094 24.104 1.00 95.75 234 LYS A N 1
ATOM 1826 C CA . LYS A 1 234 ? -8.222 4.551 24.268 1.00 95.75 234 LYS A CA 1
ATOM 1827 C C . LYS A 1 234 ? -9.517 5.279 23.911 1.00 95.75 234 LYS A C 1
ATOM 1829 O O . LYS A 1 234 ? -9.860 6.224 24.607 1.00 95.75 234 LYS A O 1
ATOM 1834 N N . ILE A 1 235 ? -10.215 4.851 22.858 1.00 93.50 235 ILE A N 1
ATOM 1835 C CA . ILE A 1 235 ? -11.491 5.446 22.431 1.00 93.50 235 ILE A CA 1
ATOM 1836 C C . ILE A 1 235 ? -12.582 5.193 23.477 1.00 93.50 235 ILE A C 1
ATOM 1838 O O . ILE A 1 235 ? -13.297 6.122 23.831 1.00 93.50 235 ILE A O 1
ATOM 1842 N N . ASP A 1 236 ? -12.672 3.976 24.018 1.00 92.38 236 ASP A N 1
ATOM 1843 C CA . ASP A 1 236 ? -13.668 3.619 25.041 1.00 92.38 236 ASP A CA 1
ATOM 1844 C C . ASP A 1 236 ? -13.439 4.334 26.388 1.00 92.38 236 ASP A C 1
ATOM 1846 O O . ASP A 1 236 ? -14.341 4.404 27.224 1.00 92.38 236 ASP A O 1
ATOM 1850 N N . ALA A 1 237 ? -12.225 4.843 26.618 1.00 92.12 237 ALA A N 1
ATOM 1851 C CA . ALA A 1 237 ? -11.850 5.577 27.824 1.00 92.12 237 ALA A CA 1
ATOM 1852 C C . ALA A 1 237 ? -12.098 7.099 27.744 1.00 92.12 237 ALA A C 1
ATOM 1854 O O . ALA A 1 237 ? -11.891 7.780 28.753 1.00 92.12 237 ALA A O 1
ATOM 1855 N N . MET A 1 238 ? -12.491 7.630 26.578 1.00 83.50 238 MET A N 1
ATOM 1856 C CA . MET A 1 238 ? -12.802 9.054 26.349 1.00 83.50 238 MET A CA 1
ATOM 1857 C C . MET A 1 238 ? -14.280 9.363 26.590 1.00 83.50 238 MET A C 1
ATOM 1859 O O . MET A 1 238 ? -14.549 10.445 27.162 1.00 83.50 238 MET A O 1
#

Secondary structure (DSSP, 8-state):
---------------S-----------------------------------------------------S-TTHHHHHHHHHHHHHHHHHHHHHHHHHHHHHHGGGT----HHHHHHHHHHHHHHHHHTT-HHHHHHHHHHHHHHSTT-HHHHHHHHHIIIIIS--HHHHHHHHHHHTTS---HHHHHHHHHHHHHHHHTTS--HHHHHHHHHHHHHHTTTSHHHHHHHHHHHHHHT-

pLDDT: mean 73.13, std 27.98, range [24.06, 98.69]